Protein 4ICG (pdb70)

Radius of gyration: 18.93 Å; Cα contacts (8 Å, |Δi|>4): 206; chains: 4; bounding box: 50×41×48 Å

Nearest PDB structures (foldseek):
  4icg-assembly1_C  TM=1.016E+00  e=3.655E-09  Salmonella enterica subsp. enterica serovar Typhimurium str. LT2
  2mw2-assembly1_A  TM=9.763E-01  e=6.478E-08  Escherichia coli K-12
  5cwk-assembly1_A  TM=3.412E-01  e=2.899E+00  synthetic construct
  4icg-assembly1_C  TM=9.913E-01  e=8.046E-09  Salmonella enterica subsp. enterica serovar Typhimurium str. LT2
  2mw2-assembly1_A  TM=9.702E-01  e=3.346E-08  Escherichia coli K-12

B-factor: mean 76.7, std 19.76, range [32.54, 164.3]

Foldseek 3Di:
DVVVVCPDPVVVVVVCVPDDDVVVVCVVVVVVVVVVVCVVPVD/DALVVLLCLLPDADLVSLVVVLVVQVVVDPVVVNVSNVVSSLQSQQCRLPHRDPDDDPVSVVVRD/DVCVCVPPPPVVVVVVVVPDVVVVVCVVVVVVVVVVVCVVVDD/DDALVNLLCCLPQADCVSLVVVLVVQVVVDPVVCVVRNVVSSLQSVQCRCPHHDPDDDPVRSVPDD

InterPro domains:
  IPR001801 DNA-binding protein H-NS-like [PIRSF002096] (1-135)
  IPR027444 DNA-binding protein H-NS-like, C-terminal domain [PF00816] (93-135)
  IPR027444 DNA-binding protein H-NS-like, C-terminal domain [SM00528] (87-135)
  IPR027454 Histone-like protein H-NS, N-terminal [G3DSA:1.10.287.1050] (1-83)
  IPR037150 Histone-like protein H-NS, C-terminal domain superfamily [G3DSA:4.10.430.10] (91-137)
  IPR054180 DNA-binding protein H-NS-like, N-terminal domain [PF22470] (1-78)

Solvent-accessible surface area: 11989 Å² total

Secondary structure (DSSP, 8-state):
-GGGGTT-HHHHHHHHHTS-HHHHH--HHHHHHHHHHHHHH--/--SGGG--HHHHHHHHHTS-HHHHH--HHHHHHHHHHIIIII-/--HHHH--GGG--TTHHHHHHHHHHHHHS-STTHHHHHHHHHHHHHHH-----SS--TTGGGG--/---HHHH--GGG--TTHHHHHHHHHHHTTS-STTHHHHHHHHHHHHHHH-----SS--TTGGGG--

Structure (mmCIF, N/CA/C/O backbone):
data_4ICG
#
_entry.id   4ICG
#
_cell.length_a   77.880
_cell.length_b   82.900
_cell.length_c   47.130
_cell.angle_alpha   90.00
_cell.angle_beta   90.00
_cell.angle_gamma   90.00
#
_symmetry.space_group_name_H-M   'P 21 21 2'
#
loop_
_entity.id
_entity.type
_entity.pdbx_description
1 polymer 'DNA-binding protein H-NS'
2 polymer 'Hemolysin expression modulating protein (Involved in environmental regulation of virulence factors)'
#
loop_
_atom_site.group_PDB
_atom_site.id
_atom_site.type_symbol
_atom_site.label_atom_id
_atom_site.label_alt_id
_atom_site.label_comp_id
_atom_site.label_asym_id
_atom_site.label_entity_id
_atom_site.label_seq_id
_atom_site.pdbx_PDB_ins_code
_atom_site.Cartn_x
_atom_site.Cartn_y
_atom_site.Cartn_z
_atom_site.occupancy
_atom_site.B_iso_or_equiv
_atom_site.auth_seq_id
_atom_site.auth_comp_id
_atom_site.auth_asym_id
_atom_site.auth_atom_id
_atom_site.pdbx_PDB_model_num
ATOM 1 N N . GLU A 1 3 ? -54.971 5.579 52.554 1.00 94.87 3 GLU B N 1
ATOM 2 C CA . GLU A 1 3 ? -54.111 6.310 51.627 1.00 96.03 3 GLU B CA 1
ATOM 3 C C . GLU A 1 3 ? -53.818 7.731 52.116 1.00 96.24 3 GLU B C 1
ATOM 4 O O . GLU A 1 3 ? -53.028 7.926 53.042 1.00 97.19 3 GLU B O 1
ATOM 6 N N . ALA A 1 4 ? -54.442 8.721 51.476 1.00 93.96 4 ALA B N 1
ATOM 7 C CA . ALA A 1 4 ? -54.273 10.122 51.863 1.00 88.42 4 ALA B CA 1
ATOM 8 C C . ALA A 1 4 ? -55.271 10.559 52.940 1.00 86.61 4 ALA B C 1
ATOM 9 O O . ALA A 1 4 ? -55.285 11.722 53.349 1.00 87.96 4 ALA B O 1
ATOM 11 N N . LEU A 1 5 ? -56.125 9.630 53.365 1.00 82.11 5 LEU B N 1
ATOM 12 C CA . LEU A 1 5 ? -57.055 9.854 54.471 1.00 74.05 5 LEU B CA 1
ATOM 13 C C . LEU A 1 5 ? -56.307 9.827 55.795 1.00 68.25 5 LEU B C 1
ATOM 14 O O . LEU A 1 5 ? -56.653 10.526 56.749 1.00 64.87 5 LEU B O 1
ATOM 19 N N . LYS A 1 6 ? -55.253 9.018 55.813 1.00 66.46 6 LYS B N 1
ATOM 20 C CA . LYS A 1 6 ? -54.445 8.770 56.995 1.00 63.55 6 LYS B CA 1
ATOM 21 C C . LYS A 1 6 ? -53.755 10.029 57.518 1.00 58.09 6 LYS B C 1
ATOM 22 O O . LYS A 1 6 ? -53.337 10.072 58.677 1.00 57.08 6 LYS B O 1
ATOM 24 N N . ILE A 1 7 ? -53.631 11.047 56.668 1.00 54.18 7 ILE B N 1
ATOM 25 C CA . ILE A 1 7 ? -53.000 12.305 57.078 1.00 50.05 7 ILE B CA 1
ATOM 26 C C . ILE A 1 7 ? -53.823 13.013 58.158 1.00 46.72 7 ILE B C 1
ATOM 27 O O . ILE A 1 7 ? -53.288 13.766 58.966 1.00 41.97 7 ILE B O 1
ATOM 29 N N . LEU A 1 8 ? -55.124 12.753 58.164 1.00 49.19 8 LEU B N 1
ATOM 30 C CA . LEU A 1 8 ? -56.047 13.416 59.074 1.00 51.74 8 LEU B CA 1
ATOM 31 C C . LEU A 1 8 ? -55.879 12.996 60.545 1.00 52.87 8 LEU B C 1
ATOM 32 O O . LEU A 1 8 ? -56.281 13.727 61.453 1.00 55.24 8 LEU B O 1
ATOM 34 N N . ASN A 1 9 ? -55.262 11.842 60.783 1.00 49.99 9 ASN B N 1
ATOM 35 C CA . ASN A 1 9 ? -55.054 11.336 62.142 1.00 48.32 9 ASN B CA 1
ATOM 36 C C . ASN A 1 9 ? -54.000 12.135 62.904 1.00 46.28 9 ASN B C 1
ATOM 37 O O . ASN A 1 9 ? -53.104 11.560 63.517 1.00 47.24 9 ASN B O 1
ATOM 42 N N . ASN A 1 10 ? -54.109 13.458 62.870 1.00 44.48 10 ASN B N 1
ATOM 43 C CA . ASN A 1 10 ? -53.184 14.318 63.594 1.00 46.28 10 ASN B CA 1
ATOM 44 C C . ASN A 1 10 ? -53.952 15.457 64.224 1.00 40.73 10 ASN B C 1
ATOM 45 O O . ASN A 1 10 ? -54.422 16.359 63.538 1.00 37.65 10 ASN B O 1
ATOM 50 N N . ILE A 1 11 ? -54.075 15.393 65.544 1.00 40.91 11 ILE B N 1
ATOM 51 C CA . ILE A 1 11 ? -54.995 16.240 66.291 1.00 40.00 11 ILE B CA 1
ATOM 52 C C . ILE A 1 11 ? -54.691 17.722 66.122 1.00 40.51 11 ILE B C 1
ATOM 53 O O . ILE A 1 11 ? -55.607 18.542 66.076 1.00 37.18 11 ILE B O 1
ATOM 58 N N . ARG A 1 12 ? -53.407 18.051 66.019 1.00 44.45 12 ARG B N 1
ATOM 59 C CA . ARG A 1 12 ? -52.977 19.422 65.810 1.00 48.49 12 ARG B CA 1
ATOM 60 C C . ARG A 1 12 ? -53.353 19.866 64.402 1.00 48.59 12 ARG B C 1
ATOM 61 O O . ARG A 1 12 ? -53.869 20.965 64.211 1.00 49.00 12 ARG B O 1
ATOM 69 N N . THR A 1 13 ? -53.101 18.999 63.426 1.00 49.78 13 THR B N 1
ATOM 70 C CA . THR A 1 13 ? -53.397 19.294 62.031 1.00 53.72 13 THR B CA 1
ATOM 71 C C . THR A 1 13 ? -54.883 19.218 61.784 1.00 53.05 13 THR B C 1
ATOM 72 O O . THR A 1 13 ? -55.407 19.826 60.855 1.00 55.61 13 THR B O 1
ATOM 76 N N . LEU A 1 14 ? -55.571 18.470 62.627 1.00 47.21 14 LEU B N 1
ATOM 77 C CA . LEU A 1 14 ? -57.002 18.391 62.501 1.00 42.28 14 LEU B CA 1
ATOM 78 C C . LEU A 1 14 ? -57.569 19.764 62.848 1.00 43.44 14 LEU B C 1
ATOM 79 O O . LEU A 1 14 ? -58.378 20.311 62.104 1.00 48.70 14 LEU B O 1
ATOM 84 N N . ARG A 1 15 ? -57.098 20.344 63.950 1.00 39.85 15 ARG B N 1
ATOM 85 C CA . ARG A 1 15 ? -57.549 21.671 64.366 1.00 41.39 15 ARG B CA 1
ATOM 86 C C . ARG A 1 15 ? -57.246 22.706 63.314 1.00 43.90 15 ARG B C 1
ATOM 87 O O . ARG A 1 15 ? -58.077 23.558 63.027 1.00 44.88 15 ARG B O 1
ATOM 95 N N . ALA A 1 16 ? -56.033 22.648 62.773 1.00 47.37 16 ALA B N 1
ATOM 96 C CA . ALA A 1 16 ? -55.600 23.619 61.781 1.00 50.84 16 ALA B CA 1
ATOM 97 C C . ALA A 1 16 ? -56.569 23.661 60.611 1.00 50.33 16 ALA B C 1
ATOM 98 O O . ALA A 1 16 ? -57.287 24.639 60.423 1.00 55.63 16 ALA B O 1
ATOM 100 N N . GLN A 1 17 ? -56.649 22.560 59.880 1.00 45.89 17 GLN B N 1
ATOM 101 C CA . GLN A 1 17 ? -57.502 22.480 58.711 1.00 47.97 17 GLN B CA 1
ATOM 102 C C . GLN A 1 17 ? -58.958 22.725 59.073 1.00 50.63 17 GLN B C 1
ATOM 103 O O . GLN A 1 17 ? -59.779 23.010 58.203 1.00 52.62 17 GLN B O 1
ATOM 105 N N . ALA A 1 18 ? -59.266 22.626 60.363 1.00 51.95 18 ALA B N 1
ATOM 106 C CA . ALA A 1 18 ? -60.633 22.796 60.850 1.00 57.65 18 ALA B CA 1
ATOM 107 C C . ALA A 1 18 ? -61.038 24.251 60.977 1.00 59.80 18 ALA B C 1
ATOM 108 O O . ALA A 1 18 ? -62.218 24.577 60.873 1.00 60.86 18 ALA B O 1
ATOM 110 N N . ARG A 1 19 ? -60.061 25.121 61.212 1.00 61.55 19 ARG B N 1
ATOM 111 C CA . ARG A 1 19 ? -60.341 26.545 61.377 1.00 65.07 19 ARG B CA 1
ATOM 112 C C . ARG A 1 19 ? -61.040 27.123 60.151 1.00 66.07 19 ARG B C 1
ATOM 113 O O . ARG A 1 19 ? -62.005 27.871 60.278 1.00 64.36 19 ARG B O 1
ATOM 117 N N . GLU A 1 20 ? -60.583 26.727 58.969 1.00 69.25 20 GLU B N 1
ATOM 118 C CA . GLU A 1 20 ? -61.132 27.245 57.722 1.00 75.50 20 GLU B CA 1
ATOM 119 C C . GLU A 1 20 ? -62.443 26.589 57.297 1.00 73.24 20 GLU B C 1
ATOM 120 O O . GLU A 1 20 ? -63.044 27.006 56.316 1.00 77.97 20 GLU B O 1
ATOM 126 N N . CYS A 1 21 ? -62.889 25.561 58.005 1.00 68.43 21 CYS B N 1
ATOM 127 C CA . CYS A 1 21 ? -64.205 25.003 57.701 1.00 65.80 21 CYS B CA 1
ATOM 128 C C . CYS A 1 21 ? -65.217 25.506 58.714 1.00 60.11 21 CYS B C 1
ATOM 129 O O . CYS A 1 21 ? -64.906 25.664 59.890 1.00 57.76 21 CYS B O 1
ATOM 132 N N . THR A 1 22 ? -66.443 25.725 58.262 1.00 60.45 22 THR B N 1
ATOM 133 C CA . THR A 1 22 ? -67.504 26.152 59.161 1.00 62.90 22 THR B CA 1
ATOM 134 C C . THR A 1 22 ? -68.018 24.977 59.993 1.00 62.14 22 THR B C 1
ATOM 135 O O . THR A 1 22 ? -67.738 23.823 59.689 1.00 64.21 22 THR B O 1
ATOM 139 N N . 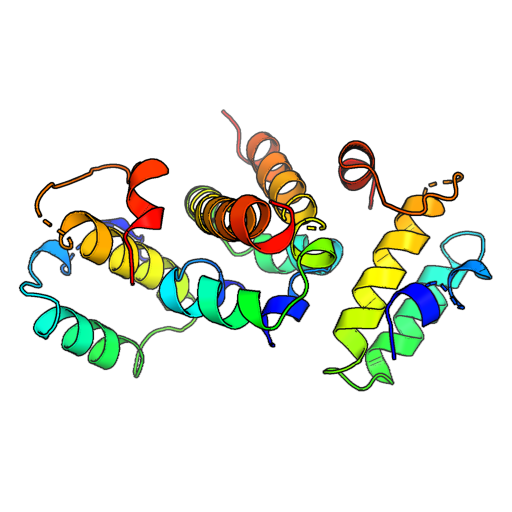LEU A 1 23 ? -68.812 25.267 61.014 1.00 60.20 23 LEU B N 1
ATOM 140 C CA . LEU A 1 23 ? -69.244 24.233 61.943 1.00 60.22 23 LEU B CA 1
ATOM 141 C C . LEU A 1 23 ? -70.225 23.249 61.329 1.00 62.67 23 LEU B C 1
ATOM 142 O O . LEU A 1 23 ? -70.174 22.046 61.607 1.00 58.52 23 LEU B O 1
ATOM 147 N N . GLU A 1 24 ? -71.118 23.760 60.493 1.00 70.45 24 GLU B N 1
ATOM 148 C CA . GLU A 1 24 ? -72.181 22.932 59.941 1.00 77.18 24 GLU B CA 1
ATOM 149 C C . GLU A 1 24 ? -71.643 21.892 58.971 1.00 77.37 24 GLU B C 1
ATOM 150 O O . GLU A 1 24 ? -72.237 20.825 58.799 1.00 78.69 24 GLU B O 1
ATOM 156 N N . THR A 1 25 ? -70.509 22.201 58.350 1.00 75.00 25 THR B N 1
ATOM 157 C CA . THR A 1 25 ? -69.859 21.243 57.470 1.00 72.42 25 THR B CA 1
ATOM 158 C C . THR A 1 25 ? -69.154 20.198 58.320 1.00 66.91 25 THR B C 1
ATOM 159 O O . THR A 1 25 ? -69.237 19.006 58.038 1.00 66.96 25 THR B O 1
ATOM 163 N N . LEU A 1 26 ? -68.485 20.659 59.371 1.00 62.63 26 LEU B N 1
ATOM 164 C CA . LEU A 1 26 ? -67.789 19.786 60.307 1.00 58.60 26 LEU B CA 1
ATOM 165 C C . LEU A 1 26 ? -68.678 18.665 60.843 1.00 58.53 26 LEU B C 1
ATOM 166 O O . LEU A 1 26 ? -68.252 17.514 60.915 1.00 57.56 26 LEU B O 1
ATOM 171 N N . GLU A 1 27 ? -69.918 18.999 61.196 1.00 60.55 27 GLU B N 1
ATOM 172 C CA . GLU A 1 27 ? -70.884 17.993 61.646 1.00 60.66 27 GLU B CA 1
ATOM 173 C C . GLU A 1 27 ? -71.164 16.950 60.565 1.00 57.44 27 GLU B C 1
ATOM 174 O O . GLU A 1 27 ? -71.335 15.766 60.867 1.00 50.18 27 GLU B O 1
ATOM 180 N N . GLU A 1 28 ? -71.231 17.399 59.312 1.00 61.55 28 GLU B N 1
ATOM 181 C CA . GLU A 1 28 ? -71.470 16.503 58.184 1.00 63.54 28 GLU B CA 1
ATOM 182 C C . GLU A 1 28 ? -70.317 15.543 57.995 1.00 57.10 28 GLU B C 1
ATOM 183 O O . GLU A 1 28 ? -70.526 14.346 57.814 1.00 56.78 28 GLU B O 1
ATOM 197 N N . LEU A 1 30 ? -68.138 14.692 60.207 1.00 42.25 30 LEU B N 1
ATOM 198 C CA . LEU A 1 30 ? -68.129 13.809 61.358 1.00 61.00 30 LEU B CA 1
ATOM 199 C C . LEU A 1 30 ? -69.173 12.716 61.207 1.00 59.91 30 LEU B C 1
ATOM 200 O O . LEU A 1 30 ? -68.903 11.533 61.447 1.00 57.62 30 LEU B O 1
ATOM 205 N N . GLU A 1 31 ? -70.370 13.116 60.808 1.00 44.63 31 GLU B N 1
ATOM 206 C CA . GLU A 1 31 ? -71.434 12.158 60.608 1.00 46.12 31 GLU B CA 1
ATOM 207 C C . GLU A 1 31 ? -71.096 11.222 59.441 1.00 52.59 31 GLU B C 1
ATOM 208 O O . GLU A 1 31 ? -71.416 10.045 59.479 1.00 56.05 31 GLU B O 1
ATOM 214 N N . LYS A 1 32 ? -70.374 11.722 58.444 1.00 55.71 32 LYS B N 1
ATOM 215 C CA . LYS A 1 32 ? -69.915 10.875 57.350 1.00 45.52 32 LYS B CA 1
ATOM 216 C C . LYS A 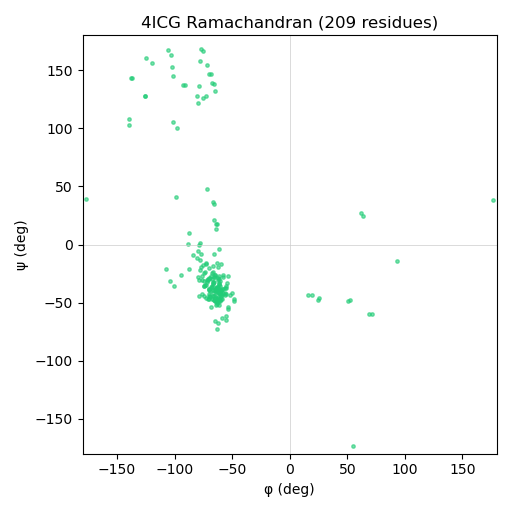1 32 ? -69.002 9.823 57.935 1.00 51.05 32 LYS B C 1
ATOM 217 O O . LYS A 1 32 ? -69.138 8.637 57.669 1.00 52.05 32 LYS B O 1
ATOM 223 N N . LEU A 1 33 ? -68.055 10.289 58.736 1.00 42.81 33 LEU B N 1
ATOM 224 C CA . LEU A 1 33 ? -67.030 9.432 59.298 1.00 43.39 33 LEU B CA 1
ATOM 225 C C . LEU A 1 33 ? -67.551 8.350 60.230 1.00 47.26 33 LEU B C 1
ATOM 226 O O . LEU A 1 33 ? -67.157 7.190 60.111 1.00 47.83 33 LEU B O 1
ATOM 231 N N . GLU A 1 34 ? -68.411 8.715 61.173 1.00 50.45 34 GLU B N 1
ATOM 232 C CA . GLU A 1 34 ? -68.857 7.720 62.134 1.00 52.83 34 GLU B CA 1
ATOM 233 C C . GLU A 1 34 ? -69.617 6.652 61.393 1.00 52.55 34 GLU B C 1
ATOM 234 O O . GLU A 1 34 ? -69.500 5.467 61.708 1.00 53.85 34 GLU B O 1
ATOM 240 N N . VAL A 1 35 ? -70.382 7.076 60.395 1.00 47.46 35 VAL B N 1
ATOM 241 C CA . VAL A 1 35 ? -71.082 6.130 59.543 1.00 48.42 35 VAL B CA 1
ATOM 242 C C . VAL A 1 35 ? -70.093 5.155 58.930 1.00 59.21 35 VAL B C 1
ATOM 243 O O . VAL A 1 35 ? -70.328 3.951 58.922 1.00 62.20 35 VAL B O 1
ATOM 247 N N . VAL A 1 36 ? -68.962 5.667 58.467 1.00 58.43 36 VAL B N 1
ATOM 248 C CA . VAL A 1 36 ? -67.941 4.808 57.875 1.00 60.37 36 VAL B CA 1
ATOM 249 C C . VAL A 1 36 ? -67.316 3.826 58.880 1.00 63.55 36 VAL B C 1
ATOM 250 O O . VAL A 1 36 ? -67.186 2.638 58.581 1.00 66.45 36 VAL B O 1
ATOM 254 N N . VAL A 1 37 ? -66.944 4.300 60.069 1.00 62.89 37 VAL B N 1
ATOM 255 C CA . VAL A 1 37 ? -66.316 3.405 61.045 1.00 64.76 37 VAL B CA 1
ATOM 256 C C . VAL A 1 37 ? -67.317 2.423 61.633 1.00 69.99 37 VAL B C 1
ATOM 257 O O . VAL A 1 37 ? -66.942 1.322 62.007 1.00 74.01 37 VAL B O 1
ATOM 261 N N . ASN A 1 38 ? -68.585 2.823 61.730 1.00 71.10 38 ASN B N 1
ATOM 262 C CA . ASN A 1 38 ? -69.636 1.917 62.205 1.00 73.35 38 ASN B CA 1
ATOM 263 C C . ASN A 1 38 ? -69.862 0.793 61.217 1.00 72.97 38 ASN B C 1
ATOM 264 O O . ASN A 1 38 ? -70.344 -0.281 61.566 1.00 74.37 38 ASN B O 1
ATOM 269 N N . GLU A 1 39 ? -69.502 1.061 59.970 1.00 70.56 39 GLU B N 1
ATOM 270 C CA . GLU A 1 39 ? -69.629 0.084 58.910 1.00 70.67 39 GLU B CA 1
ATOM 271 C C . GLU A 1 39 ? -68.515 -0.928 59.059 1.00 68.92 39 GLU B C 1
ATOM 272 O O . GLU A 1 39 ? -68.643 -2.069 58.633 1.00 73.15 39 GLU B O 1
ATOM 278 N N . ARG A 1 40 ? -67.409 -0.501 59.653 1.00 67.34 40 ARG B N 1
ATOM 279 C CA . ARG A 1 40 ? -66.283 -1.399 59.847 1.00 73.51 40 ARG B CA 1
ATOM 280 C C . ARG A 1 40 ? -66.294 -2.073 61.218 1.00 78.42 40 ARG B C 1
ATOM 281 O O . ARG A 1 40 ? -65.764 -3.174 61.371 1.00 82.47 40 ARG B O 1
ATOM 289 N N . ARG A 1 41 ? -66.913 -1.412 62.198 1.00 76.60 41 ARG B N 1
ATOM 290 C CA . ARG A 1 41 ? -67.075 -1.975 63.537 1.00 78.16 41 ARG B CA 1
ATOM 291 C C . ARG A 1 41 ? -67.893 -3.257 63.409 1.00 88.09 41 ARG B C 1
ATOM 292 O O . ARG A 1 41 ? -67.599 -4.270 64.042 1.00 94.33 41 ARG B O 1
ATOM 300 N N . GLU A 1 42 ? -68.921 -3.207 62.570 1.00 88.99 42 GLU B N 1
ATOM 301 C CA . GLU A 1 42 ? -69.721 -4.384 62.282 1.00 91.20 42 GLU B CA 1
ATOM 302 C C . GLU A 1 42 ? -68.918 -5.364 61.448 1.00 95.38 42 GLU B C 1
ATOM 303 O O . GLU A 1 42 ? -68.858 -6.550 61.752 1.00 100.67 42 GLU B O 1
ATOM 309 N N . GLU A 1 43 ? -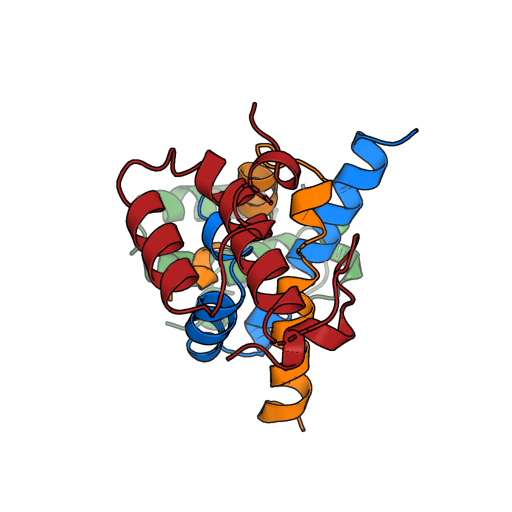68.273 -4.852 60.410 1.00 95.58 43 GLU B N 1
ATOM 310 C CA . GLU A 1 43 ? -67.540 -5.697 59.484 1.00 102.54 43 GLU B CA 1
ATOM 311 C C . GLU A 1 43 ? -66.369 -6.440 60.129 1.00 105.68 43 GLU B C 1
ATOM 312 O O . GLU A 1 43 ? -66.427 -7.652 60.352 1.00 107.14 43 GLU B O 1
ATOM 318 N N . GLU A 1 44 ? -65.318 -5.685 60.438 1.00 106.78 44 GLU B N 1
ATOM 319 C CA . GLU A 1 44 ? -64.073 -6.219 60.990 1.00 109.34 44 GLU B CA 1
ATOM 320 C C . GLU A 1 44 ? -64.234 -6.845 62.376 1.00 110.33 44 GLU B C 1
ATOM 321 O O . GLU A 1 44 ? -64.051 -8.052 62.549 1.00 113.93 44 GLU B O 1
ATOM 327 N N . SER A 1 45 ? -64.563 -6.010 63.358 1.00 106.20 45 SER B N 1
ATOM 328 C CA . SER A 1 45 ? -64.725 -6.448 64.742 1.00 103.68 45 SER B CA 1
ATOM 329 C C . SER A 1 45 ? -65.789 -7.525 64.914 1.00 102.04 45 SER B C 1
ATOM 330 O O . SER A 1 45 ? -65.593 -8.493 65.652 1.00 103.31 45 SER B O 1
ATOM 332 N N . ALA A 1 46 ? -66.920 -7.345 64.242 1.00 99.36 46 ALA B N 1
ATOM 333 C CA . ALA A 1 46 ? -68.023 -8.287 64.354 1.00 100.90 46 ALA B CA 1
ATOM 334 C C . ALA A 1 46 ? -68.189 -9.103 63.074 1.00 101.31 46 ALA B C 1
ATOM 335 O O . ALA A 1 46 ? -69.301 -9.420 62.657 1.00 101.10 46 ALA B O 1
ATOM 338 N N . LEU B 2 9 ? -42.892 0.548 58.356 1.00 77.82 6 LEU C N 1
ATOM 339 C CA . LEU B 2 9 ? -42.775 0.728 59.803 1.00 76.23 6 LEU C CA 1
ATOM 340 C C . LEU B 2 9 ? -44.144 0.941 60.452 1.00 72.74 6 LEU C C 1
ATOM 341 O O . LEU B 2 9 ? -45.035 1.541 59.844 1.00 70.51 6 LEU C O 1
ATOM 346 N N . THR B 2 10 ? -44.315 0.430 61.671 1.00 70.78 7 THR C N 1
ATOM 347 C CA . THR B 2 10 ? -45.599 0.538 62.362 1.00 69.98 7 THR C CA 1
ATOM 348 C C . THR B 2 10 ? -45.599 1.611 63.454 1.00 70.50 7 THR C C 1
ATOM 349 O O . THR B 2 10 ? -44.546 2.042 63.914 1.00 72.94 7 THR C O 1
ATOM 351 N N . LYS B 2 11 ? -46.793 2.019 63.877 1.00 67.09 8 LYS C N 1
ATOM 352 C CA . LYS B 2 11 ? -46.948 3.121 64.828 1.00 62.59 8 LYS C CA 1
ATOM 353 C C . LYS B 2 11 ? -46.332 2.794 66.180 1.00 62.14 8 LYS C C 1
ATOM 354 O O . LYS B 2 11 ? -45.743 3.657 66.839 1.00 59.43 8 LYS C O 1
ATOM 360 N N . THR B 2 12 ? -46.472 1.539 66.587 1.00 63.31 9 THR C N 1
ATOM 361 C CA . THR B 2 12 ? -45.933 1.096 67.857 1.00 63.45 9 THR C CA 1
ATOM 362 C C . THR B 2 12 ? -44.423 1.279 67.811 1.00 64.67 9 THR C C 1
ATOM 363 O O . THR B 2 12 ? -43.790 1.625 68.811 1.00 66.12 9 THR C O 1
ATOM 367 N N . ASP B 2 13 ? -43.859 1.087 66.624 1.00 62.58 10 ASP C N 1
ATOM 368 C CA . ASP B 2 13 ? -42.423 1.174 66.451 1.00 65.62 10 ASP C CA 1
ATOM 369 C C . ASP B 2 13 ? -41.984 2.600 66.753 1.00 63.95 10 ASP C C 1
ATOM 370 O O . ASP B 2 13 ? -41.057 2.827 67.543 1.00 64.64 10 ASP C O 1
ATOM 375 N N . TYR B 2 14 ? -42.681 3.560 66.149 1.00 58.82 11 TYR C N 1
ATOM 376 C CA . TYR B 2 14 ? -42.411 4.956 66.421 1.00 57.09 11 TYR C CA 1
ATOM 377 C C . TYR B 2 14 ? -42.717 5.259 67.877 1.00 54.95 11 TYR C C 1
ATOM 378 O O . TYR B 2 14 ? -41.981 5.992 68.533 1.00 53.82 11 TYR C O 1
ATOM 387 N N . LEU B 2 15 ? -43.778 4.657 68.399 1.00 51.56 12 LEU C N 1
ATOM 388 C CA . LEU B 2 15 ? -44.173 4.928 69.769 1.00 51.73 12 LEU C CA 1
ATOM 389 C C . LEU B 2 15 ? -43.121 4.416 70.747 1.00 59.23 12 LEU C C 1
ATOM 390 O O . LEU B 2 15 ? -42.889 5.030 71.787 1.00 55.18 12 LEU C O 1
ATOM 403 N N . ARG B 2 17 ? -39.916 4.394 70.230 1.00 67.61 14 ARG C N 1
ATOM 404 C CA . ARG B 2 17 ? -38.835 5.369 70.213 1.00 69.11 14 ARG C CA 1
ATOM 405 C C . ARG B 2 17 ? -39.257 6.622 70.957 1.00 68.12 14 ARG C C 1
ATOM 406 O O . ARG B 2 17 ? -38.507 7.169 71.758 1.00 70.45 14 ARG C O 1
ATOM 408 N N . LEU B 2 18 ? -40.481 7.058 70.707 1.00 57.44 15 LEU C N 1
ATOM 409 C CA . LEU B 2 18 ? -40.972 8.283 71.306 1.00 63.27 15 LEU C CA 1
ATOM 410 C C . LEU B 2 18 ? -41.259 8.085 72.783 1.00 66.26 15 LEU C C 1
ATOM 411 O O . LEU B 2 18 ? -41.391 9.049 73.528 1.00 66.42 15 LEU C O 1
ATOM 416 N N . ARG B 2 19 ? -41.352 6.823 73.195 1.00 66.89 16 ARG C N 1
ATOM 417 C CA . ARG B 2 19 ? -41.619 6.467 74.585 1.00 67.74 16 ARG C CA 1
ATOM 418 C C . ARG B 2 19 ? -40.434 6.862 75.456 1.00 72.12 16 ARG C C 1
ATOM 419 O O . ARG B 2 19 ? -40.566 7.067 76.663 1.00 63.61 16 ARG C O 1
ATOM 427 N N . ARG B 2 20 ? -39.265 6.947 74.832 1.00 76.04 17 ARG C N 1
ATOM 428 C CA . ARG B 2 20 ? -38.053 7.322 75.544 1.00 84.29 17 ARG C CA 1
ATOM 429 C C . ARG B 2 20 ? -38.055 8.808 75.833 1.00 87.13 17 ARG C C 1
ATOM 430 O O . ARG B 2 20 ? -37.320 9.297 76.685 1.00 92.78 17 ARG C O 1
ATOM 438 N N . CYS B 2 21 ? -38.892 9.532 75.118 1.00 84.79 18 CYS C N 1
ATOM 439 C CA . CYS B 2 21 ? -38.862 10.972 75.206 1.00 85.66 18 CYS C CA 1
ATOM 440 C C . CYS B 2 21 ? -39.558 11.487 76.453 1.00 85.16 18 CYS C C 1
ATOM 441 O O . CYS B 2 21 ? -40.626 10.996 76.834 1.00 83.46 18 CYS C O 1
ATOM 444 N N . GLN B 2 22 ? -38.936 12.462 77.106 1.00 87.31 19 GLN C N 1
ATOM 445 C CA . GLN B 2 22 ? -39.478 12.975 78.351 1.00 86.46 19 GLN C CA 1
ATOM 446 C C . GLN B 2 22 ? -39.677 14.491 78.300 1.00 84.77 19 GLN C C 1
ATOM 447 O O . GLN B 2 22 ? -39.113 15.175 77.446 1.00 84.76 19 GLN C O 1
ATOM 453 N N . THR B 2 23 ? -40.522 14.994 79.195 1.00 85.15 20 THR C N 1
ATOM 454 C CA . THR B 2 23 ? -40.757 16.433 79.371 1.00 88.67 20 THR C CA 1
ATOM 455 C C . THR B 2 23 ? -41.372 17.183 78.186 1.00 89.97 20 THR C C 1
ATOM 456 O O . THR B 2 23 ? -41.200 18.397 78.069 1.00 93.56 20 THR C O 1
ATOM 458 N N . ILE B 2 24 ? -42.091 16.468 77.324 1.00 86.23 21 ILE C N 1
ATOM 459 C CA . ILE B 2 24 ? -42.819 17.060 76.193 1.00 81.84 21 ILE C CA 1
ATOM 460 C C . ILE B 2 24 ? -42.013 18.009 75.304 1.00 84.58 21 ILE C C 1
ATOM 461 O O . ILE B 2 24 ? -42.045 17.890 74.080 1.00 85.07 21 ILE C O 1
ATOM 463 N N . ASP B 2 25 ? -41.304 18.950 75.917 1.00 86.73 22 ASP C N 1
ATOM 464 C CA . ASP B 2 25 ? -40.474 19.885 75.175 1.00 87.84 22 ASP C CA 1
ATOM 465 C C . ASP B 2 25 ? -39.469 19.134 74.308 1.00 85.97 22 ASP C C 1
ATOM 466 O O . ASP B 2 25 ? -39.258 19.487 73.147 1.00 86.49 22 ASP C O 1
ATOM 468 N N . THR B 2 26 ? -38.875 18.083 74.865 1.00 83.88 23 THR C N 1
ATOM 469 C CA . THR B 2 26 ? -37.949 17.248 74.107 1.00 82.64 23 THR C CA 1
ATOM 470 C C . THR B 2 26 ? -38.684 16.552 72.968 1.00 79.11 23 THR C C 1
ATOM 471 O O . THR B 2 26 ? -38.158 16.427 71.860 1.00 79.00 23 THR C O 1
ATOM 473 N N . LEU B 2 27 ? -39.907 16.111 73.244 1.00 74.75 24 LEU C N 1
ATOM 474 C CA . LEU B 2 27 ? -40.722 15.457 72.228 1.00 69.34 24 LEU C CA 1
ATOM 475 C C . LEU B 2 27 ? -41.080 16.425 71.117 1.00 70.07 24 LEU C C 1
ATOM 476 O O . LEU B 2 27 ? -40.991 16.085 69.939 1.00 59.80 24 LEU C O 1
ATOM 481 N N . GLU B 2 28 ? -41.480 17.634 71.501 1.00 71.24 25 GLU C N 1
ATOM 482 C CA . GLU B 2 28 ? -41.811 18.673 70.536 1.00 70.11 25 GLU C CA 1
ATOM 483 C C . GLU B 2 28 ? -40.619 18.879 69.625 1.00 73.97 25 GLU C C 1
ATOM 484 O O . GLU B 2 28 ? -40.771 19.067 68.421 1.00 73.26 25 GLU C O 1
ATOM 486 N N . ARG B 2 29 ? -39.429 18.793 70.211 1.00 78.50 26 ARG C N 1
ATOM 487 C CA . ARG B 2 29 ? -38.192 18.978 69.467 1.00 82.25 26 ARG C CA 1
ATOM 488 C C . ARG B 2 29 ? -37.945 17.831 68.492 1.00 78.48 26 ARG C C 1
ATOM 489 O O . ARG B 2 29 ? -37.586 18.053 67.335 1.00 79.18 26 ARG C O 1
ATOM 497 N N . VAL B 2 30 ? -38.135 16.602 68.951 1.00 74.20 27 VAL C N 1
ATOM 498 C CA . VAL B 2 30 ? -37.898 15.470 68.072 1.00 72.65 27 VAL C CA 1
ATOM 499 C C . VAL B 2 30 ? -38.976 15.447 66.987 1.00 73.20 27 VAL C C 1
ATOM 500 O O . VAL B 2 30 ? -38.683 15.181 65.822 1.00 74.33 27 VAL C O 1
ATOM 504 N N . ILE B 2 31 ? -40.216 15.754 67.369 1.00 71.70 28 ILE C N 1
ATOM 505 C CA . ILE B 2 31 ? -41.318 15.834 66.409 1.00 70.07 28 ILE C CA 1
ATOM 506 C C . ILE B 2 31 ? -41.041 16.913 65.370 1.00 74.41 28 ILE C C 1
ATOM 507 O O . ILE B 2 31 ? -41.280 16.714 64.180 1.00 74.61 28 ILE C O 1
ATO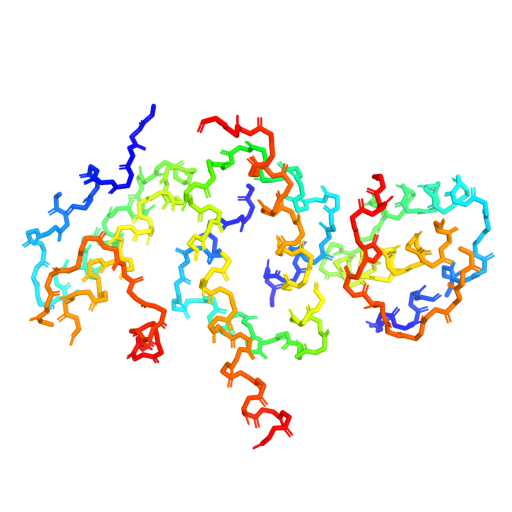M 509 N N . GLU B 2 32 ? -40.518 18.047 65.828 1.00 78.58 29 GLU C N 1
ATOM 510 C CA . GLU B 2 32 ? -40.154 19.149 64.939 1.00 85.00 29 GLU C CA 1
ATOM 511 C C . GLU B 2 32 ? -39.043 18.755 63.954 1.00 86.86 29 GLU C C 1
ATOM 512 O O . GLU B 2 32 ? -39.081 19.122 62.774 1.00 88.66 29 GLU C O 1
ATOM 518 N N . LYS B 2 33 ? -38.051 18.016 64.444 1.00 84.03 30 LYS C N 1
ATOM 519 C CA . LYS B 2 33 ? -36.958 17.555 63.595 1.00 83.95 30 LYS C CA 1
ATOM 520 C C . LYS B 2 33 ? -37.435 16.517 62.584 1.00 80.01 30 LYS C C 1
ATOM 521 O O . LYS B 2 33 ? -36.988 16.499 61.446 1.00 72.36 30 LYS C O 1
ATOM 523 N N . ASN B 2 34 ? -38.365 15.669 63.001 1.00 76.69 31 ASN C N 1
ATOM 524 C CA . ASN B 2 34 ? -38.936 14.662 62.110 1.00 75.87 31 ASN C CA 1
ATOM 525 C C . ASN B 2 34 ? -39.748 15.215 60.948 1.00 76.63 31 ASN C C 1
ATOM 526 O O . ASN B 2 34 ? -39.714 14.667 59.849 1.00 73.68 31 ASN C O 1
ATOM 531 N N . LYS B 2 35 ? -40.518 16.262 61.219 1.00 80.02 32 LYS C N 1
ATOM 532 C CA . LYS B 2 35 ? -41.391 16.875 60.220 1.00 83.08 32 LYS C CA 1
ATOM 533 C C . LYS B 2 35 ? -40.694 17.153 58.890 1.00 90.00 32 LYS C C 1
ATOM 534 O O . LYS B 2 35 ? -41.223 16.843 57.831 1.00 90.17 32 LYS C O 1
ATOM 536 N N . TYR B 2 36 ? -39.507 17.743 58.954 1.00 96.44 33 TYR C N 1
ATOM 537 C CA . TYR B 2 36 ? -38.725 18.038 57.752 1.00 102.50 33 TYR C CA 1
ATOM 538 C C . TYR B 2 36 ? -37.854 16.913 57.180 1.00 98.82 33 TYR C C 1
ATOM 539 O O . TYR B 2 36 ? -37.314 17.048 56.087 1.00 99.00 33 TYR C O 1
ATOM 548 N N . GLU B 2 37 ? -37.719 15.807 57.900 1.00 96.49 34 GLU C N 1
ATOM 549 C CA . GLU B 2 37 ? -36.867 14.721 57.429 1.00 101.56 34 GLU C CA 1
ATOM 550 C C . GLU B 2 37 ? -37.638 13.504 56.934 1.00 99.89 34 GLU C C 1
ATOM 551 O O . GLU B 2 37 ? -37.117 12.689 56.174 1.00 101.00 34 GLU C O 1
ATOM 557 N N . LEU B 2 38 ? -38.884 13.384 57.369 1.00 98.23 35 LEU C N 1
ATOM 558 C CA . LEU B 2 38 ? -39.650 12.165 57.123 1.00 93.27 35 LEU C CA 1
ATOM 559 C C . LEU B 2 38 ? -40.242 11.970 55.728 1.00 88.49 35 LEU C C 1
ATOM 560 O O . LEU B 2 38 ? -40.452 12.916 54.967 1.00 86.07 35 LEU C O 1
ATOM 565 N N . SER B 2 39 ? -40.511 10.701 55.439 1.00 85.24 36 SER C N 1
ATOM 566 C CA . SER B 2 39 ? -41.010 10.223 54.155 1.00 81.64 36 SER C CA 1
ATOM 567 C C . SER B 2 39 ? -42.352 10.770 53.718 1.00 77.56 36 SER C C 1
ATOM 568 O O . SER B 2 39 ? -42.844 10.380 52.669 1.00 81.47 36 SER C O 1
ATOM 571 N N . ASP B 2 40 ? -42.999 11.563 54.563 1.00 73.65 37 ASP C N 1
ATOM 572 C CA . ASP B 2 40 ? -44.295 12.155 54.227 1.00 71.78 37 ASP C CA 1
ATOM 573 C C . ASP B 2 40 ? -45.385 11.094 54.161 1.00 73.13 37 ASP C C 1
ATOM 574 O O . ASP B 2 40 ? -46.363 11.143 54.910 1.00 71.10 37 ASP C O 1
ATOM 579 N N . ASN B 2 41 ? -45.197 10.126 53.268 1.00 74.79 38 ASN C N 1
ATOM 580 C CA . ASN B 2 41 ? -46.084 8.979 53.204 1.00 71.51 38 ASN C CA 1
ATOM 581 C C . ASN B 2 41 ? -45.918 8.176 54.467 1.00 69.30 38 ASN C C 1
ATOM 582 O O . ASN B 2 41 ? -46.897 7.704 55.035 1.00 69.65 38 ASN C O 1
ATOM 584 N N . GLU B 2 42 ? -44.672 8.014 54.903 1.00 70.94 39 GLU C N 1
ATOM 585 C CA . GLU B 2 42 ? -44.400 7.376 56.198 1.00 69.72 39 GLU C CA 1
ATOM 586 C C . GLU B 2 42 ? -44.678 8.302 57.386 1.00 66.51 39 GLU C C 1
ATOM 587 O O . GLU B 2 42 ? -45.049 7.832 58.456 1.00 65.70 39 GLU C O 1
ATOM 589 N N . LEU B 2 43 ? -44.503 9.608 57.190 1.00 63.15 40 LEU C N 1
ATOM 590 C CA . LEU B 2 43 ? -44.635 10.583 58.276 1.00 60.53 40 LEU C CA 1
ATOM 591 C C . LEU B 2 43 ? -45.976 10.514 58.993 1.00 60.59 40 LEU C C 1
ATOM 592 O O . LEU B 2 43 ? -46.051 10.688 60.208 1.00 56.55 40 LEU C O 1
ATOM 597 N N . ALA B 2 44 ? -47.027 10.228 58.236 1.00 64.24 41 ALA C N 1
ATOM 598 C CA . ALA B 2 44 ? -48.380 10.203 58.774 1.00 61.69 41 ALA C CA 1
ATOM 599 C C . ALA B 2 44 ? -48.538 9.211 59.917 1.00 56.50 41 ALA C C 1
ATOM 600 O O . ALA B 2 44 ? -49.228 9.488 60.894 1.00 56.25 41 ALA C O 1
ATOM 602 N N . VAL B 2 45 ? -47.889 8.064 59.800 1.00 55.92 42 VAL C N 1
ATOM 603 C CA . VAL B 2 45 ? -47.976 7.060 60.847 1.00 60.62 42 VAL C CA 1
ATOM 604 C C . VAL B 2 45 ? -47.200 7.508 62.100 1.00 62.39 42 VAL C C 1
ATOM 605 O O . VAL B 2 45 ? -47.595 7.200 63.233 1.00 61.44 42 VAL C O 1
ATOM 609 N N . PHE B 2 46 ? -46.118 8.253 61.889 1.00 62.13 43 PHE C N 1
ATOM 610 C CA . PHE B 2 46 ? -45.332 8.804 62.980 1.00 61.31 43 PHE C CA 1
ATOM 611 C C . PHE B 2 46 ? -46.198 9.770 63.777 1.00 62.24 43 PHE C C 1
ATOM 612 O O . PHE B 2 46 ? -46.127 9.829 65.002 1.00 64.02 43 PHE C O 1
ATOM 620 N N . TYR B 2 47 ? -47.023 10.530 63.070 1.00 62.39 44 TYR C N 1
ATOM 621 C CA . TYR B 2 47 ? -47.913 11.480 63.714 1.00 60.77 44 TYR C CA 1
ATOM 622 C C . TYR B 2 47 ? -48.890 10.771 64.637 1.00 52.39 44 TYR C C 1
ATOM 623 O O . TYR B 2 47 ? -49.338 11.353 65.624 1.00 51.27 44 TYR C O 1
ATOM 632 N N . SER B 2 48 ? -49.231 9.527 64.301 1.00 46.77 45 SER C N 1
ATOM 633 C CA . SER B 2 48 ? -50.125 8.740 65.140 1.00 42.08 45 SER C CA 1
ATOM 634 C C . SER B 2 48 ? -49.462 8.431 66.468 1.00 42.96 45 SER C C 1
ATOM 635 O O . SER B 2 48 ? -50.070 8.591 67.522 1.00 42.85 45 SER C O 1
ATOM 637 N N . ALA B 2 49 ? -48.193 8.036 66.404 1.00 44.18 46 ALA C N 1
ATOM 638 C CA . ALA B 2 49 ? -47.412 7.681 67.583 1.00 45.47 46 ALA C CA 1
ATOM 639 C C . ALA B 2 49 ? -47.053 8.923 68.367 1.00 54.56 46 ALA C C 1
ATOM 640 O O . ALA B 2 49 ? -46.997 8.898 69.596 1.00 54.33 46 ALA C O 1
ATOM 642 N N . ALA B 2 50 ? -46.818 10.007 67.635 1.00 55.40 47 ALA C N 1
ATOM 643 C CA . ALA B 2 50 ? -46.515 11.302 68.220 1.00 46.99 47 ALA C CA 1
ATOM 644 C C . ALA B 2 50 ? -47.661 11.795 69.102 1.00 46.16 47 ALA C C 1
ATOM 645 O O . ALA B 2 50 ? -47.435 12.225 70.226 1.00 47.17 47 ALA C O 1
ATOM 647 N N . ASP B 2 51 ? -48.887 11.735 68.592 1.00 44.64 48 ASP C N 1
ATOM 648 C CA . ASP B 2 51 ? -50.045 12.144 69.378 1.00 44.12 48 ASP C CA 1
ATOM 649 C C . ASP B 2 51 ? -50.160 11.252 70.594 1.00 49.10 48 ASP C C 1
ATOM 650 O O . ASP B 2 51 ? -50.375 11.731 71.707 1.00 48.43 48 ASP C O 1
ATOM 655 N N . HIS B 2 52 ? -50.023 9.949 70.382 1.00 44.51 49 HIS C N 1
ATOM 656 C CA . HIS B 2 52 ? -50.102 9.012 71.491 1.00 53.20 49 HIS C CA 1
ATOM 657 C C . HIS B 2 52 ? -49.140 9.385 72.611 1.00 54.63 49 HIS C C 1
ATOM 658 O O . HIS B 2 52 ? -49.543 9.505 73.768 1.00 48.24 49 HIS C O 1
ATOM 665 N N . ARG B 2 53 ? -47.868 9.542 72.261 1.00 55.29 50 ARG C N 1
ATOM 666 C CA . ARG B 2 53 ? -46.851 9.858 73.251 1.00 50.00 50 ARG C CA 1
ATOM 667 C C . ARG B 2 53 ? -47.127 11.179 73.946 1.00 51.03 50 ARG C C 1
ATOM 668 O O . ARG B 2 53 ? -47.050 11.259 75.163 1.00 54.88 50 ARG C O 1
ATOM 676 N N . LEU B 2 54 ? -47.452 12.209 73.175 1.00 49.48 51 LEU C N 1
ATOM 677 C CA . LEU B 2 54 ? -47.772 13.514 73.740 1.00 58.75 51 LEU C CA 1
ATOM 678 C C . LEU B 2 54 ? -48.954 13.418 74.684 1.00 60.66 51 LEU C C 1
ATOM 679 O O . LEU B 2 54 ? -48.968 14.053 75.742 1.00 63.37 51 LEU C O 1
ATOM 684 N N . ALA B 2 55 ? -49.940 12.615 74.308 1.00 59.50 52 ALA C N 1
ATOM 685 C CA . ALA B 2 55 ? -51.085 12.412 75.180 1.00 61.53 52 ALA C CA 1
ATOM 686 C C . ALA B 2 55 ? -50.603 11.765 76.459 1.00 62.52 52 ALA C C 1
ATOM 687 O O . ALA B 2 55 ? -50.845 12.273 77.551 1.00 63.49 52 ALA C O 1
ATOM 689 N N . GLU B 2 56 ? -49.852 10.679 76.318 1.00 63.90 53 GLU C N 1
ATOM 690 C CA . GLU B 2 56 ? -49.464 9.902 77.482 1.00 69.10 53 GLU C CA 1
ATOM 691 C C . GLU B 2 56 ? -48.324 10.576 78.228 1.00 71.93 53 GLU C C 1
ATOM 692 O O . GLU B 2 56 ? -47.839 10.064 79.235 1.00 76.72 53 GLU C O 1
ATOM 698 N N . LEU B 2 57 ? -47.907 11.731 77.725 1.00 69.37 54 LEU C N 1
ATOM 699 C CA . LEU B 2 57 ? -46.901 12.542 78.388 1.00 70.97 54 LEU C CA 1
ATOM 700 C C . LEU B 2 57 ? -47.623 13.715 79.050 1.00 74.24 54 LEU C C 1
ATOM 701 O O . LEU B 2 57 ? -47.199 14.207 80.096 1.00 76.13 54 LEU C O 1
ATOM 706 N N . THR B 2 58 ? -48.719 14.152 78.429 1.00 74.89 55 THR C N 1
ATOM 707 C CA . THR B 2 58 ? -49.553 15.230 78.962 1.00 74.10 55 THR C CA 1
ATOM 708 C C . THR B 2 58 ? -50.183 14.828 80.290 1.00 75.26 55 THR C C 1
ATOM 709 O O . THR B 2 58 ? -50.421 15.665 81.160 1.00 77.76 55 THR C O 1
ATOM 721 N N . ASN B 2 60 ? -49.071 11.946 82.095 1.00 81.31 57 ASN C N 1
ATOM 722 C CA . ASN B 2 60 ? -48.144 11.147 82.892 1.00 89.35 57 ASN C CA 1
ATOM 723 C C . ASN B 2 60 ? -48.679 9.738 83.175 1.00 91.65 57 ASN C C 1
ATOM 724 O O . ASN B 2 60 ? -48.553 9.216 84.284 1.00 97.44 57 ASN C O 1
ATOM 729 N N . LYS B 2 61 ? -49.321 9.144 82.177 1.00 87.92 58 LYS C N 1
ATOM 730 C CA . LYS B 2 61 ? -49.743 7.751 82.266 1.00 88.53 58 LYS C CA 1
ATOM 731 C C . LYS B 2 61 ? -49.463 7.079 80.934 1.00 85.55 58 LYS C C 1
ATOM 732 O O . LYS B 2 61 ? -49.622 7.699 79.893 1.00 81.22 58 LYS C O 1
ATOM 734 N N . LEU B 2 62 ? -49.054 5.817 80.957 1.00 88.00 59 LEU C N 1
ATOM 735 C CA . LEU B 2 62 ? -48.758 5.108 79.713 1.00 87.79 59 LEU C CA 1
ATOM 736 C C . LEU B 2 62 ? -49.916 4.229 79.241 1.00 92.14 59 LEU C C 1
ATOM 737 O O . LEU B 2 62 ? -50.099 3.111 79.727 1.00 97.29 59 LEU C O 1
ATOM 742 N N . TYR B 2 63 ? -50.681 4.733 78.278 1.00 91.03 60 TYR C N 1
ATOM 743 C CA . TYR B 2 63 ? -51.809 3.990 77.733 1.00 91.31 60 TYR C CA 1
ATOM 744 C C . TYR B 2 63 ? -51.357 3.177 76.540 1.00 86.62 60 TYR C C 1
ATOM 745 O O . TYR B 2 63 ? -50.578 3.651 75.718 1.00 87.28 60 TYR C O 1
ATOM 754 N N . ASP B 2 64 ? -51.817 1.938 76.461 1.00 83.81 61 ASP C N 1
ATOM 755 C CA . ASP B 2 64 ? -51.634 1.175 75.240 1.00 80.38 61 ASP C CA 1
ATOM 756 C C . ASP B 2 64 ? -52.577 1.734 74.177 1.00 74.15 61 ASP C C 1
ATOM 757 O O . ASP B 2 64 ? -52.179 1.965 73.039 1.00 72.12 61 ASP C O 1
ATOM 762 N N . LYS B 2 65 ? -53.829 1.966 74.558 1.00 70.30 62 LYS C N 1
ATOM 763 C CA . LYS B 2 65 ? -54.778 2.639 73.673 1.00 63.87 62 LYS C CA 1
ATOM 764 C C . LYS B 2 65 ? -55.373 3.831 74.405 1.00 64.30 62 LYS C C 1
ATOM 765 O O . LYS B 2 65 ? -55.890 3.710 75.513 1.00 66.44 62 LYS C O 1
ATOM 767 N N . ILE B 2 66 ? -55.306 4.981 73.752 1.00 63.35 63 ILE C N 1
ATOM 768 C CA . ILE B 2 66 ? -55.683 6.256 74.332 1.00 64.21 63 ILE C CA 1
ATOM 769 C C . ILE B 2 66 ? -57.192 6.401 74.493 1.00 67.86 63 ILE C C 1
ATOM 770 O O . ILE B 2 66 ? -57.940 6.209 73.535 1.00 68.70 63 ILE C O 1
ATOM 775 N N . PRO B 2 67 ? -57.645 6.755 75.705 1.00 73.36 64 PRO C N 1
ATOM 776 C CA . PRO B 2 67 ? -59.058 7.000 76.023 1.00 74.82 64 PRO C CA 1
ATOM 777 C C . PRO B 2 67 ? -59.553 8.275 75.367 1.00 74.44 64 PRO C C 1
ATOM 778 O O . PRO B 2 67 ? -58.793 9.224 75.248 1.00 76.19 64 PRO C O 1
ATOM 782 N N . SER B 2 68 ? -60.819 8.313 74.980 1.00 75.61 65 SER C N 1
ATOM 783 C CA . SER B 2 68 ? -61.361 9.472 74.282 1.00 77.86 65 SER C CA 1
ATOM 784 C C . SER B 2 68 ? -61.294 10.747 75.125 1.00 82.08 65 SER C C 1
ATOM 785 O O . SER B 2 68 ? -61.201 11.852 74.586 1.00 82.07 65 SER C O 1
ATOM 788 N N . SER B 2 69 ? -61.316 10.583 76.445 1.00 86.09 66 SER C N 1
ATOM 789 C CA . SER B 2 69 ? -61.361 11.711 77.378 1.00 87.62 66 SER C CA 1
ATOM 790 C C . SER B 2 69 ? -60.171 12.663 77.278 1.00 83.20 66 SER C C 1
ATOM 791 O O . SER B 2 69 ? -60.342 13.880 77.341 1.00 84.41 66 SER C O 1
ATOM 794 N N . VAL B 2 70 ? -58.972 12.110 77.127 1.00 78.47 67 VAL C N 1
ATOM 795 C CA . VAL B 2 70 ? -57.746 12.909 77.155 1.00 75.27 67 VAL C CA 1
ATOM 796 C C . VAL B 2 70 ? -57.575 13.899 75.991 1.00 69.99 67 VAL C C 1
ATOM 797 O O . VAL B 2 70 ? -57.008 14.979 76.173 1.00 68.77 67 VAL C O 1
ATOM 801 N N . TRP B 2 71 ? -58.087 13.564 74.811 1.00 68.33 68 TRP C N 1
ATOM 802 C CA . TRP B 2 71 ? -57.789 14.367 73.624 1.00 67.83 68 TRP C CA 1
ATOM 803 C C . TRP B 2 71 ? -58.117 15.853 73.820 1.00 70.55 68 TRP C C 1
ATOM 804 O O . TRP B 2 71 ? -57.504 16.724 73.194 1.00 70.98 68 TRP C O 1
ATOM 815 N N . LYS B 2 72 ? -59.071 16.131 74.706 1.00 71.38 69 LYS C N 1
ATOM 816 C CA . LYS B 2 72 ? -59.488 17.500 74.982 1.00 71.28 69 LYS C CA 1
ATOM 817 C C . LYS B 2 72 ? -58.357 18.272 75.648 1.00 73.81 69 LYS C C 1
ATOM 818 O O . LYS B 2 72 ? -58.193 19.474 75.411 1.00 73.48 69 LYS C O 1
ATOM 820 N N . PHE B 2 73 ? -57.565 17.564 76.459 1.00 74.88 70 PHE C N 1
ATOM 821 C CA . PHE B 2 73 ? -56.493 18.186 77.251 1.00 74.11 70 PHE C CA 1
ATOM 822 C C . PHE B 2 73 ? -55.247 18.495 76.436 1.00 72.26 70 PHE C C 1
ATOM 823 O O . PHE B 2 73 ? -54.358 19.208 76.897 1.00 72.97 70 PHE C O 1
ATOM 831 N N . ILE B 2 74 ? -55.174 17.939 75.236 1.00 71.82 71 ILE C N 1
ATOM 832 C CA . ILE B 2 74 ? -54.046 18.221 74.361 1.00 76.06 71 ILE C CA 1
ATOM 833 C C . ILE B 2 74 ? -54.001 19.690 73.935 1.00 82.10 71 ILE C C 1
ATOM 834 O O . ILE B 2 74 ? -55.011 20.267 73.525 1.00 83.60 71 ILE C O 1
ATOM 839 N N . ARG B 2 75 ? -52.819 20.287 74.060 1.00 86.30 72 ARG C N 1
ATOM 840 C CA . ARG B 2 75 ? -52.568 21.635 73.564 1.00 87.79 72 ARG C CA 1
ATOM 841 C C . ARG B 2 75 ? -52.202 21.591 72.076 1.00 84.93 72 ARG C C 1
ATOM 842 O O . ARG B 2 75 ? -51.165 21.036 71.700 1.00 81.85 72 ARG C O 1
ATOM 844 N N . GLU C 1 3 ? -57.961 22.023 54.563 1.00 95.12 3 GLU A N 1
ATOM 845 C CA . GLU C 1 3 ? -56.791 21.489 53.870 1.00 96.26 3 GLU A CA 1
ATOM 846 C C . GLU C 1 3 ? -57.164 20.293 52.995 1.00 96.08 3 GLU A C 1
ATOM 847 O O . GLU C 1 3 ? -57.779 20.446 51.939 1.00 98.42 3 GLU A O 1
ATOM 849 N N . ALA C 1 4 ? -56.784 19.102 53.444 1.00 92.03 4 ALA A N 1
ATOM 850 C CA . ALA C 1 4 ? -57.122 17.863 52.749 1.00 87.25 4 ALA A CA 1
ATOM 851 C C . ALA C 1 4 ? -58.487 17.335 53.203 1.00 77.63 4 ALA A C 1
ATOM 852 O O . ALA C 1 4 ? -58.863 16.210 52.888 1.00 76.25 4 ALA A O 1
ATOM 854 N N . LEU C 1 5 ? -59.210 18.156 53.960 1.00 69.64 5 LEU A N 1
ATOM 855 C CA . LEU C 1 5 ? -60.508 17.790 54.521 1.00 61.03 5 LEU A CA 1
ATOM 856 C C . LEU C 1 5 ? -61.597 17.587 53.478 1.00 61.97 5 LEU A C 1
ATOM 857 O O . LEU C 1 5 ? -62.623 16.983 53.770 1.00 58.33 5 LEU A O 1
ATOM 862 N N . LYS C 1 6 ? -61.401 18.109 52.274 1.00 68.01 6 LYS A N 1
ATOM 863 C CA . LYS C 1 6 ? -62.443 18.021 51.256 1.00 73.46 6 LYS A CA 1
ATOM 864 C C . LYS C 1 6 ? -62.843 16.572 50.945 1.00 75.75 6 LYS A C 1
ATOM 865 O O . LYS C 1 6 ? -63.979 16.308 50.547 1.00 76.66 6 LYS A O 1
ATOM 867 N N . ILE C 1 7 ? -61.920 15.638 51.162 1.00 75.87 7 ILE A N 1
ATOM 868 C CA . ILE C 1 7 ? -62.193 14.217 50.956 1.00 77.07 7 ILE A CA 1
ATOM 869 C C . ILE C 1 7 ? -63.155 13.692 52.013 1.00 69.27 7 ILE A C 1
ATOM 870 O O . ILE C 1 7 ? -63.922 12.756 51.778 1.00 68.30 7 ILE A O 1
ATOM 875 N N . LEU C 1 8 ? -63.112 14.312 53.183 1.00 64.65 8 LEU A N 1
ATOM 876 C CA . LEU C 1 8 ? -63.875 13.825 54.315 1.00 62.04 8 LEU A CA 1
ATOM 877 C C . LEU C 1 8 ? -65.370 14.038 54.152 1.00 63.70 8 LEU A C 1
ATOM 878 O O . LEU C 1 8 ? -66.171 13.278 54.689 1.00 64.15 8 LEU A O 1
ATOM 883 N N . ASN C 1 9 ? -65.756 15.076 53.422 1.00 64.13 9 ASN A N 1
ATOM 884 C CA . ASN C 1 9 ? -67.175 15.305 53.199 1.00 60.44 9 ASN A CA 1
ATOM 885 C C . ASN C 1 9 ? -67.595 14.759 51.833 1.00 56.49 9 ASN A C 1
ATOM 886 O O . ASN C 1 9 ? -68.382 15.367 51.121 1.00 55.62 9 ASN A O 1
ATOM 891 N N . ASN C 1 10 ? -67.076 13.590 51.487 1.00 55.11 10 ASN A N 1
ATOM 892 C CA . ASN C 1 10 ? -67.452 12.904 50.261 1.00 57.09 10 ASN A CA 1
ATOM 893 C C . ASN C 1 10 ? -67.565 11.439 50.555 1.00 54.71 10 ASN A C 1
ATOM 894 O O . ASN C 1 10 ? -66.569 10.727 50.643 1.00 57.13 10 ASN A O 1
ATOM 899 N N . ILE C 1 11 ? -68.802 10.995 50.670 1.00 53.05 11 ILE A N 1
ATOM 900 C CA . ILE C 1 11 ? -69.088 9.690 51.220 1.00 55.81 11 ILE A CA 1
ATOM 901 C C . ILE C 1 11 ? -68.502 8.517 50.430 1.00 60.57 11 ILE A C 1
ATOM 902 O O . ILE C 1 11 ? -68.105 7.511 51.028 1.00 56.92 11 ILE A O 1
ATOM 907 N N . ARG C 1 12 ? -68.417 8.646 49.106 1.00 68.55 12 ARG A N 1
ATOM 908 C CA . ARG C 1 12 ? -68.005 7.506 48.279 1.00 77.51 12 ARG A CA 1
ATOM 909 C C . ARG C 1 12 ? -66.544 7.112 48.470 1.00 78.69 12 ARG A C 1
ATOM 910 O O . ARG C 1 12 ? -66.234 5.957 48.795 1.00 79.83 12 ARG A O 1
ATOM 918 N N . THR C 1 13 ? -65.665 8.098 48.310 1.00 77.38 13 THR A N 1
ATOM 919 C CA . THR C 1 13 ? -64.226 7.883 48.372 1.00 78.05 13 THR A CA 1
ATOM 920 C C . THR C 1 13 ? -63.758 7.748 49.825 1.00 72.84 13 THR A C 1
ATOM 921 O O . THR C 1 13 ? -62.744 7.114 50.139 1.00 74.18 13 THR A O 1
ATOM 925 N N . LEU C 1 14 ? -64.578 8.289 50.712 1.00 65.75 14 LEU A N 1
ATOM 926 C CA . LEU C 1 14 ? -64.340 8.198 52.144 1.00 59.83 14 LEU A CA 1
ATOM 927 C C . LEU C 1 14 ? -64.368 6.756 52.607 1.00 59.12 14 LEU A C 1
ATOM 928 O O . LEU C 1 14 ? -63.536 6.356 53.404 1.00 55.03 14 LEU A O 1
ATOM 933 N N . ARG C 1 15 ? -65.357 5.996 52.151 1.00 63.55 15 ARG A N 1
ATOM 934 C CA . ARG C 1 15 ? -65.385 4.573 52.433 1.00 65.39 15 ARG A CA 1
ATOM 935 C C . ARG C 1 15 ? -64.150 3.918 51.840 1.00 69.83 15 ARG A C 1
ATOM 936 O O . ARG C 1 15 ? -63.460 3.150 52.510 1.00 72.23 15 ARG A O 1
ATOM 944 N N . ALA C 1 16 ? -63.872 4.246 50.580 1.00 71.86 16 ALA A N 1
ATOM 945 C CA . ALA C 1 16 ? -62.767 3.643 49.838 1.00 75.48 16 ALA A CA 1
ATOM 946 C C . ALA C 1 16 ? -61.427 3.798 50.549 1.00 70.74 16 ALA A C 1
ATOM 947 O O . ALA C 1 16 ? -60.778 2.809 50.899 1.00 68.01 16 ALA A O 1
ATOM 949 N N . GLN C 1 17 ? -61.013 5.043 50.750 1.00 69.99 17 GLN A N 1
ATOM 950 C CA . GLN C 1 17 ? -59.748 5.322 51.409 1.00 72.73 17 GLN A CA 1
ATOM 951 C C . GLN C 1 17 ? -59.734 4.814 52.853 1.00 76.26 17 GLN A C 1
ATOM 952 O O . GLN C 1 17 ? -58.665 4.694 53.460 1.00 79.71 17 GLN A O 1
ATOM 958 N N . ALA C 1 18 ? -60.914 4.513 53.397 1.00 75.05 18 ALA A N 1
ATOM 959 C CA . ALA C 1 18 ? -61.015 3.991 54.761 1.00 74.60 18 ALA A CA 1
ATOM 960 C C . ALA C 1 18 ? -60.682 2.507 54.817 1.00 78.78 18 ALA A C 1
ATOM 961 O O . ALA C 1 18 ? -60.198 2.006 55.830 1.00 78.15 18 ALA A O 1
ATOM 963 N N . ARG C 1 19 ? -60.974 1.798 53.736 1.00 84.30 19 ARG A N 1
ATOM 964 C CA . ARG C 1 19 ? -60.641 0.385 53.649 1.00 88.29 19 ARG A CA 1
ATOM 965 C C . ARG C 1 19 ? -59.122 0.185 53.714 1.00 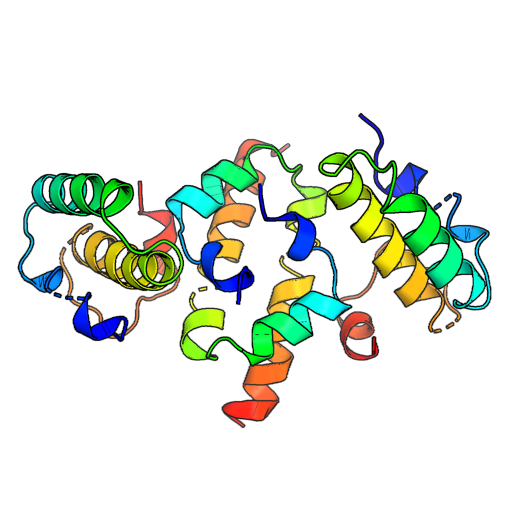89.48 19 ARG A C 1
ATOM 966 O O . ARG C 1 19 ? -58.647 -0.766 54.325 1.00 92.24 19 ARG A O 1
ATOM 974 N N . GLU C 1 20 ? -58.363 1.095 53.106 1.00 88.68 20 GLU A N 1
ATOM 975 C CA . GLU C 1 20 ? -56.902 0.977 53.069 1.00 89.97 20 GLU A CA 1
ATOM 976 C C . GLU C 1 20 ? -56.226 1.364 54.383 1.00 82.13 20 GLU A C 1
ATOM 977 O O . GLU C 1 20 ? -55.021 1.185 54.548 1.00 84.27 20 GLU A O 1
ATOM 983 N N . CYS C 1 21 ? -57.008 1.905 55.307 1.00 73.12 21 CYS A N 1
ATOM 984 C CA . CYS C 1 21 ? -56.538 2.195 56.654 1.00 66.38 21 CYS A CA 1
ATOM 985 C C . CYS C 1 21 ? -57.069 1.112 57.585 1.00 65.78 21 CYS A C 1
ATOM 986 O O . CYS C 1 21 ? -58.100 0.509 57.310 1.00 66.29 21 CYS A O 1
ATOM 989 N N . THR C 1 22 ? -56.363 0.842 58.674 1.00 65.41 22 THR A N 1
ATOM 990 C CA . THR C 1 22 ? -56.862 -0.123 59.639 1.00 66.23 22 THR A CA 1
ATOM 991 C C . THR C 1 22 ? -58.000 0.472 60.462 1.00 62.90 22 THR A C 1
ATOM 992 O O . THR C 1 22 ? -58.214 1.676 60.464 1.00 62.62 22 THR A O 1
ATOM 996 N N . LEU C 1 23 ? -58.724 -0.379 61.174 1.00 62.87 23 LEU A N 1
ATOM 997 C CA . LEU C 1 23 ? -59.838 0.074 61.994 1.00 59.52 23 LEU A CA 1
ATOM 998 C C . LEU C 1 23 ? -59.360 0.764 63.263 1.00 57.27 23 LEU A C 1
ATOM 999 O O . LEU C 1 23 ? -59.988 1.710 63.727 1.00 53.88 23 LEU A O 1
ATOM 1004 N N . GLU C 1 24 ? -58.259 0.283 63.833 1.00 60.67 24 GLU A N 1
ATOM 1005 C CA . GLU C 1 24 ? -57.793 0.803 65.115 1.00 60.12 24 GLU A CA 1
ATOM 1006 C C . GLU C 1 24 ? -57.372 2.260 64.972 1.00 59.67 24 GLU A C 1
ATOM 1007 O O . GLU C 1 24 ? -57.450 3.036 65.929 1.00 60.17 24 GLU A O 1
ATOM 1009 N N . THR C 1 25 ? -56.945 2.642 63.772 1.00 57.06 25 THR A N 1
ATOM 1010 C CA . THR C 1 25 ? -56.635 4.042 63.535 1.00 51.55 25 THR A CA 1
ATOM 1011 C C . THR C 1 25 ? -57.926 4.801 63.309 1.00 50.35 25 THR A C 1
ATOM 1012 O O . THR C 1 25 ? -58.104 5.877 63.863 1.00 53.30 25 THR A O 1
ATOM 1016 N N . LEU C 1 26 ? -58.830 4.228 62.514 1.00 46.07 26 LEU A N 1
ATOM 1017 C CA . LEU C 1 26 ? -60.113 4.866 62.226 1.00 41.37 26 LEU A CA 1
ATOM 1018 C C . LEU C 1 26 ? -60.794 5.308 63.510 1.00 43.26 26 LEU A C 1
ATOM 1019 O O . LEU C 1 26 ? -61.347 6.408 63.584 1.00 45.06 26 LEU A O 1
ATOM 1024 N N . GLU C 1 27 ? -60.732 4.457 64.528 1.00 45.09 27 GLU A N 1
ATOM 1025 C CA . GLU C 1 27 ? -61.294 4.803 65.814 1.00 49.43 27 GLU A CA 1
ATOM 1026 C C . GLU C 1 27 ? -60.579 6.027 66.372 1.00 47.36 27 GLU A C 1
ATOM 1027 O O . GLU C 1 27 ? -61.223 6.936 66.896 1.00 48.57 27 GLU A O 1
ATOM 1033 N N . GLU C 1 28 ? -59.254 6.066 66.216 1.00 44.00 28 GLU A N 1
ATOM 1034 C CA . GLU C 1 28 ? -58.458 7.173 66.746 1.00 44.32 28 GLU A CA 1
ATOM 1035 C C . GLU C 1 28 ? -58.855 8.461 66.082 1.00 40.72 28 GLU A C 1
ATOM 1036 O O . GLU C 1 28 ? -59.116 9.462 66.741 1.00 41.48 28 GLU A O 1
ATOM 1050 N N . LEU C 1 30 ? -61.572 9.178 64.403 1.00 33.37 30 LEU A N 1
ATOM 1051 C CA . LEU C 1 30 ? -62.931 9.567 64.716 1.00 34.24 30 LEU A CA 1
ATOM 1052 C C . LEU C 1 30 ? -63.018 10.236 66.080 1.00 35.07 30 LEU A C 1
ATOM 1053 O O . LEU C 1 30 ? -63.628 11.295 66.226 1.00 36.85 30 LEU A O 1
ATOM 1058 N N . GLU C 1 31 ? -62.405 9.631 67.084 1.00 33.84 31 GLU A N 1
ATOM 1059 C CA . GLU C 1 31 ? -62.476 10.233 68.397 1.00 51.48 31 GLU A CA 1
ATOM 1060 C C . GLU C 1 31 ? -61.707 11.544 68.391 1.00 45.67 31 GLU A C 1
ATOM 1061 O O . GLU C 1 31 ? -62.055 12.481 69.099 1.00 46.61 31 GLU A O 1
ATOM 1067 N N . LYS C 1 32 ? -60.686 11.628 67.552 1.00 42.40 32 LYS A N 1
ATOM 1068 C CA . LYS C 1 32 ? -59.991 12.897 67.364 1.00 41.68 32 LYS A CA 1
ATOM 1069 C C . LYS C 1 32 ? -60.929 13.921 66.725 1.00 39.55 32 LYS A C 1
ATOM 1070 O O . LYS C 1 32 ? -61.057 15.053 67.207 1.00 38.26 32 LYS A O 1
ATOM 1076 N N . LEU C 1 33 ? -61.596 13.516 65.652 1.00 36.08 33 LEU A N 1
ATOM 1077 C CA . LEU C 1 33 ? -62.505 14.413 64.969 1.00 36.66 33 LEU A CA 1
ATOM 1078 C C . LEU C 1 33 ? -63.608 14.894 65.896 1.00 43.88 33 LEU A C 1
ATOM 1079 O O . LEU C 1 33 ? -63.875 16.095 65.971 1.00 46.69 33 LEU A O 1
ATOM 1084 N N . GLU C 1 34 ? -64.212 13.964 66.632 1.00 46.19 34 GLU A N 1
ATOM 1085 C CA . GLU C 1 34 ? -65.364 14.299 67.457 1.00 50.19 34 GLU A CA 1
ATOM 1086 C C . GLU C 1 34 ? -64.979 15.340 68.500 1.00 53.94 34 GLU A C 1
ATOM 1087 O O . GLU C 1 34 ? -65.740 16.278 68.764 1.00 58.47 34 GLU A O 1
ATOM 1090 N N . VAL C 1 35 ? -63.793 15.179 69.078 1.00 52.47 35 VAL A N 1
ATOM 1091 C CA . VAL C 1 35 ? -63.259 16.164 70.016 1.00 53.81 35 VAL A CA 1
ATOM 1092 C C . VAL C 1 35 ? -63.088 17.547 69.379 1.00 56.04 35 VAL A C 1
ATOM 1093 O O . VAL C 1 35 ? -63.431 18.558 69.980 1.00 57.86 35 VAL A O 1
ATOM 1097 N N . VAL C 1 36 ? -62.572 17.585 68.155 1.00 57.19 36 VAL A N 1
ATOM 1098 C CA . VAL C 1 36 ? -62.337 18.852 67.468 1.00 60.28 36 VAL A CA 1
ATOM 1099 C C . VAL C 1 36 ? -63.632 19.598 67.177 1.00 63.51 36 VAL A C 1
ATOM 1100 O O . VAL C 1 36 ? -63.718 20.813 67.379 1.00 65.37 36 VAL A O 1
ATOM 1104 N N . VAL C 1 37 ? -64.640 18.878 66.701 1.00 65.51 37 VAL A N 1
ATOM 1105 C CA . VAL C 1 37 ? -65.900 19.525 66.376 1.00 71.03 37 VAL A CA 1
ATOM 1106 C C . VAL C 1 37 ? -66.636 19.958 67.638 1.00 74.73 37 VAL A C 1
ATOM 1107 O O . VAL C 1 37 ? -67.352 20.960 67.625 1.00 77.76 37 VAL A O 1
ATOM 1111 N N . ASN C 1 38 ? -66.454 19.222 68.725 1.00 73.85 38 ASN A N 1
ATOM 1112 C CA . ASN C 1 38 ? -67.086 19.623 69.955 1.00 80.99 38 ASN A CA 1
ATOM 1113 C C . ASN C 1 38 ? -66.510 20.962 70.431 1.00 80.95 38 ASN A C 1
ATOM 1114 O O . ASN C 1 38 ? -67.221 21.761 71.020 1.00 85.21 38 ASN A O 1
ATOM 1119 N N . GLU C 1 39 ? -65.261 21.244 70.074 1.00 76.65 39 GLU A N 1
ATOM 1120 C CA . GLU C 1 39 ? -64.554 22.422 70.558 1.00 79.22 39 GLU A CA 1
ATOM 1121 C C . GLU C 1 39 ? -65.031 23.710 69.909 1.00 81.53 39 GLU A C 1
ATOM 1122 O O . GLU C 1 39 ? -64.897 24.794 70.485 1.00 85.33 39 GLU A O 1
ATOM 1128 N N . ARG C 1 40 ? -65.590 23.598 68.713 1.00 78.61 40 ARG A N 1
ATOM 1129 C CA . ARG C 1 40 ? -66.059 24.771 68.005 1.00 79.83 40 ARG A CA 1
ATOM 1130 C C . ARG C 1 40 ? -67.484 25.099 68.386 1.00 83.01 40 ARG A C 1
ATOM 1131 O O . ARG C 1 40 ? -67.950 26.223 68.191 1.00 88.79 40 ARG A O 1
ATOM 1139 N N . ARG C 1 41 ? -68.182 24.100 68.907 1.00 79.08 41 ARG A N 1
ATOM 1140 C CA . ARG C 1 41 ? -69.537 24.301 69.380 1.00 79.38 41 ARG A CA 1
ATOM 1141 C C . ARG C 1 41 ? -69.570 25.344 70.494 1.00 86.78 41 ARG A C 1
ATOM 1142 O O . ARG C 1 41 ? -70.437 26.221 70.519 1.00 91.63 41 ARG A O 1
ATOM 1150 N N . GLU C 1 42 ? -68.606 25.247 71.403 1.00 87.28 42 GLU A N 1
ATOM 1151 C CA . GLU C 1 42 ? -68.420 26.230 72.466 1.00 92.80 42 GLU A CA 1
ATOM 1152 C C . GLU C 1 42 ? -67.918 27.556 71.918 1.00 95.78 42 GLU A C 1
ATOM 1153 O O . GLU C 1 42 ? -68.307 28.631 72.384 1.00 100.07 42 GLU A O 1
ATOM 1159 N N . GLU C 1 43 ? -67.034 27.455 70.937 1.00 93.85 43 GLU A N 1
ATOM 1160 C CA . GLU C 1 43 ? -66.416 28.607 70.296 1.00 96.71 43 GLU A CA 1
ATOM 1161 C C . GLU C 1 43 ? -67.481 29.511 69.678 1.00 99.82 43 GLU A C 1
ATOM 1162 O O . GLU C 1 43 ? -67.633 30.666 70.082 1.00 103.58 43 GLU A O 1
ATOM 1168 N N . GLU C 1 44 ? -68.208 28.989 68.692 1.00 98.57 44 GLU A N 1
ATOM 1169 C CA . GLU C 1 44 ? -69.278 29.756 68.063 1.00 102.31 44 GLU A CA 1
ATOM 1170 C C . GLU C 1 44 ? -70.340 30.085 69.114 1.00 109.79 44 GLU A C 1
ATOM 1171 O O . GLU C 1 44 ? -70.492 31.243 69.499 1.00 114.96 44 GLU A O 1
ATOM 1174 N N . SER C 1 45 ? -71.038 29.060 69.597 1.00 109.75 45 SER A N 1
ATOM 1175 C CA . SER C 1 45 ? -72.052 29.210 70.646 1.00 113.46 45 SER A CA 1
ATOM 1176 C C . SER C 1 45 ? -73.163 30.228 70.365 1.00 119.79 45 SER A C 1
ATOM 1177 O O . SER C 1 45 ? -73.254 30.790 69.276 1.00 121.12 45 SER A O 1
ATOM 1180 N N . ALA C 1 46 ? -73.996 30.446 71.385 1.00 123.74 46 ALA A N 1
ATOM 1181 C CA . ALA C 1 46 ? -75.168 31.332 71.341 1.00 127.45 46 ALA A CA 1
ATOM 1182 C C . ALA C 1 46 ? -76.012 31.131 70.085 1.00 127.04 46 ALA A C 1
ATOM 1183 O O . ALA C 1 46 ? -76.668 30.101 69.951 1.00 125.09 46 ALA A O 1
ATOM 1186 N N . PRO D 2 8 ? -68.953 33.830 51.324 1.00 108.32 5 PRO D N 1
ATOM 1187 C CA . PRO D 2 8 ? -68.687 32.740 50.380 1.00 106.66 5 PRO D CA 1
ATOM 1188 C C . PRO D 2 8 ? -69.948 31.948 50.072 1.00 105.39 5 PRO D C 1
ATOM 1189 O O . PRO D 2 8 ? -70.931 32.043 50.808 1.00 106.01 5 PRO D O 1
ATOM 1193 N N . LEU D 2 9 ? -69.912 31.171 48.994 1.00 102.51 6 LEU D N 1
ATOM 1194 C CA . LEU D 2 9 ? -71.061 30.366 48.599 1.00 96.92 6 LEU D CA 1
ATOM 1195 C C . LEU D 2 9 ? -71.304 29.264 49.632 1.00 93.41 6 LEU D C 1
ATOM 1196 O O . LEU D 2 9 ? -70.360 28.640 50.117 1.00 91.15 6 LEU D O 1
ATOM 1201 N N . THR D 2 10 ? -72.571 29.024 49.961 1.00 91.83 7 THR D N 1
ATOM 1202 C CA . THR D 2 10 ? -72.924 28.012 50.960 1.00 86.76 7 THR D CA 1
ATOM 1203 C C . THR D 2 10 ? -73.510 26.767 50.303 1.00 85.39 7 THR D C 1
ATOM 1204 O O . THR D 2 10 ? -73.851 26.781 49.122 1.00 87.32 7 THR D O 1
ATOM 1208 N N . LYS D 2 11 ? -73.622 25.693 51.076 1.00 84.12 8 LYS D N 1
ATOM 1209 C CA . LYS D 2 11 ? -74.048 24.397 50.553 1.00 82.72 8 LYS D CA 1
ATOM 1210 C C . LYS D 2 11 ? -75.467 24.430 49.996 1.00 84.37 8 LYS D C 1
ATOM 1211 O O . LYS D 2 11 ? -75.766 23.785 48.991 1.00 85.55 8 LYS D O 1
ATOM 1213 N N . THR D 2 12 ? -76.333 25.192 50.653 1.00 83.61 9 THR D N 1
ATOM 1214 C CA . THR D 2 12 ? -77.730 25.295 50.257 1.00 81.56 9 THR D CA 1
ATOM 1215 C C . THR D 2 12 ? -77.839 25.858 48.845 1.00 80.99 9 THR D C 1
ATOM 1216 O O . THR D 2 12 ? -78.728 25.482 48.082 1.00 83.21 9 THR D O 1
ATOM 1220 N N . ASP D 2 13 ? -76.924 26.759 48.505 1.00 79.73 10 ASP D N 1
ATOM 1221 C CA . ASP D 2 13 ? -76.903 27.377 47.188 1.00 82.88 10 ASP D CA 1
ATOM 1222 C C . ASP D 2 13 ? -76.595 26.353 46.117 1.00 78.41 10 ASP D C 1
ATOM 1223 O O . ASP D 2 13 ? -77.286 26.283 45.107 1.00 81.16 10 ASP D O 1
ATOM 1228 N N . TYR D 2 14 ? -75.567 25.547 46.344 1.00 74.01 11 TYR D N 1
ATOM 1229 C CA . TYR D 2 14 ? -75.200 24.521 45.383 1.00 76.56 11 TYR D CA 1
ATOM 1230 C C . TYR D 2 14 ? -76.358 23.534 45.230 1.00 75.56 11 TYR D C 1
ATOM 1231 O O . TYR D 2 14 ? -76.653 23.052 44.133 1.00 72.68 11 TYR D O 1
ATOM 1240 N N . LEU D 2 15 ? -77.021 23.263 46.350 1.00 76.55 12 LEU D N 1
ATOM 1241 C CA . LEU D 2 15 ? -78.105 22.293 46.417 1.00 75.37 12 LEU D CA 1
ATOM 1242 C C . LEU D 2 15 ? -79.319 22.740 45.616 1.00 79.41 12 LEU D C 1
ATOM 1243 O O . LEU D 2 15 ? -80.045 21.916 45.058 1.00 83.21 12 LEU D O 1
ATOM 1256 N N . ARG D 2 17 ? -79.277 24.369 42.784 1.00 81.54 14 ARG D N 1
ATOM 1257 C CA . ARG D 2 17 ? -79.002 24.030 41.392 1.00 85.03 14 ARG D CA 1
ATOM 1258 C C . ARG D 2 17 ? -79.028 22.516 41.172 1.00 86.11 14 ARG D C 1
ATOM 1259 O O . ARG D 2 17 ? -79.602 22.021 40.204 1.00 87.38 14 ARG D O 1
ATOM 1267 N N . LEU D 2 18 ? -78.413 21.784 42.092 1.00 87.79 15 LEU D N 1
ATOM 1268 C CA . LEU D 2 18 ? -78.272 20.339 41.955 1.00 89.98 15 LEU D CA 1
ATOM 1269 C C . LEU D 2 18 ? -79.597 19.620 42.176 1.00 93.47 15 LEU D C 1
ATOM 1270 O O . LEU D 2 18 ? -79.746 18.456 41.807 1.00 96.29 15 LEU D O 1
ATOM 1272 N N . ARG D 2 19 ? -80.564 20.325 42.759 1.00 93.15 16 ARG D N 1
ATOM 1273 C CA . ARG D 2 19 ? -81.882 19.755 43.015 1.00 92.84 16 ARG D CA 1
ATOM 1274 C C . ARG D 2 19 ? -82.529 19.447 41.670 1.00 94.77 16 ARG D C 1
ATOM 1275 O O . ARG D 2 19 ? -83.368 18.556 41.545 1.00 95.40 16 ARG D O 1
ATOM 1283 N N . ARG D 2 20 ? -82.113 20.193 40.658 1.00 94.75 17 ARG D N 1
ATOM 1284 C CA . ARG D 2 20 ? -82.614 20.003 39.311 1.00 83.08 17 ARG D CA 1
ATOM 1285 C C . ARG D 2 20 ? -81.989 18.805 38.616 1.00 102.95 17 ARG D C 1
ATOM 1286 O O . ARG D 2 20 ? -82.539 18.294 37.634 1.00 106.39 17 ARG D O 1
ATOM 1294 N N . CYS D 2 21 ? -80.848 18.347 39.121 1.00 100.48 18 CYS D N 1
ATOM 1295 C CA . CYS D 2 21 ? -80.103 17.303 38.416 1.00 101.36 18 CYS D CA 1
ATOM 1296 C C . CYS D 2 21 ? -80.702 15.911 38.671 1.00 104.57 18 CYS D C 1
ATOM 1297 O O . CYS D 2 21 ? -80.696 15.445 39.806 1.00 103.71 18 CYS D O 1
ATOM 1300 N N . GLN D 2 22 ? -81.100 15.211 37.612 1.00 107.50 19 GLN D N 1
ATOM 1301 C CA . GLN D 2 22 ? -81.907 14.004 37.742 1.00 107.27 19 GLN D CA 1
ATOM 1302 C C . GLN D 2 22 ? -81.211 12.791 37.155 1.00 111.96 19 GLN D C 1
ATOM 1303 O O . GLN D 2 22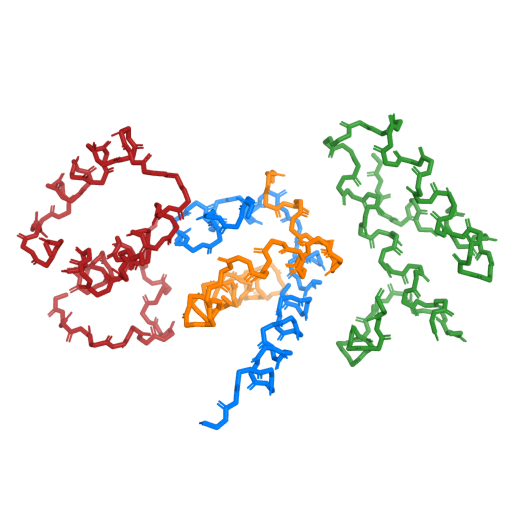 ? -80.344 12.895 36.277 1.00 114.79 19 GLN D O 1
ATOM 1309 N N . THR D 2 23 ? -81.615 11.631 37.656 1.00 113.16 20 THR D N 1
ATOM 1310 C CA . THR D 2 23 ? -81.129 10.344 37.178 1.00 117.02 20 THR D CA 1
ATOM 1311 C C . THR D 2 23 ? -79.632 10.125 37.360 1.00 117.82 20 THR D C 1
ATOM 1312 O O . THR D 2 23 ? -79.033 9.387 36.583 1.00 121.99 20 THR D O 1
ATOM 1316 N N . ILE D 2 24 ? -79.025 10.775 38.353 1.00 113.24 21 ILE D N 1
ATOM 1317 C CA . ILE D 2 24 ? -77.624 10.525 38.711 1.00 109.99 21 ILE D CA 1
ATOM 1318 C C . ILE D 2 24 ? -76.604 10.611 37.577 1.00 113.06 21 ILE D C 1
ATOM 1319 O O . ILE D 2 24 ? -75.554 11.236 37.727 1.00 113.62 21 ILE D O 1
ATOM 1324 N N . ASP D 2 25 ? -76.904 9.959 36.458 1.00 114.89 22 ASP D N 1
ATOM 1325 C CA . ASP D 2 25 ? -76.032 9.980 35.294 1.00 115.94 22 ASP D CA 1
ATOM 1326 C C . ASP D 2 25 ? -75.779 11.428 34.900 1.00 115.35 22 ASP D C 1
ATOM 1327 O O . ASP D 2 25 ? -74.650 11.810 34.577 1.00 114.50 22 ASP D O 1
ATOM 1329 N N . THR D 2 26 ? -76.838 12.229 34.941 1.00 114.39 23 THR D N 1
ATOM 1330 C CA . THR D 2 26 ? -76.715 13.661 34.730 1.00 111.21 23 THR D CA 1
ATOM 1331 C C . THR D 2 26 ? -75.927 14.284 35.885 1.00 104.65 23 THR D C 1
ATOM 1332 O O . THR D 2 26 ? -75.116 15.186 35.671 1.00 105.15 23 THR D O 1
ATOM 1334 N N . LEU D 2 27 ? -76.166 13.803 37.106 1.00 97.96 24 LEU D N 1
ATOM 1335 C CA . LEU D 2 27 ? -75.451 14.312 38.276 1.00 90.58 24 LEU D CA 1
ATOM 1336 C C . LEU D 2 27 ? -73.971 13.976 38.219 1.00 87.06 24 LEU D C 1
ATOM 1337 O O . LEU D 2 27 ? -73.117 14.843 38.418 1.00 81.97 24 LEU D O 1
ATOM 1339 N N . GLU D 2 28 ? -73.671 12.719 37.915 1.00 89.40 25 GLU D N 1
ATOM 1340 C CA . GLU D 2 28 ? -72.290 12.288 37.770 1.00 89.20 25 GLU D CA 1
ATOM 1341 C C . GLU D 2 28 ? -71.634 13.177 36.732 1.00 88.18 25 GLU D C 1
ATOM 1342 O O . GLU D 2 28 ? -70.476 13.551 36.865 1.00 83.62 25 GLU D O 1
ATOM 1344 N N . ARG D 2 29 ? -72.395 13.529 35.702 1.00 93.30 26 ARG D N 1
ATOM 1345 C CA . ARG D 2 29 ? -71.891 14.419 34.672 1.00 95.52 26 ARG D CA 1
ATOM 1346 C C . ARG D 2 29 ? -71.712 15.827 35.220 1.00 96.50 26 ARG D C 1
ATOM 1347 O O . ARG D 2 29 ? -70.696 16.465 34.957 1.00 98.70 26 ARG D O 1
ATOM 1352 N N . VAL D 2 30 ? -72.689 16.320 35.977 1.00 95.22 27 VAL D N 1
ATOM 1353 C CA . VAL D 2 30 ? -72.586 17.690 36.479 1.00 92.08 27 VAL D CA 1
ATOM 1354 C C . VAL D 2 30 ? -71.492 17.789 37.539 1.00 84.71 27 VAL D C 1
ATOM 1355 O O . VAL D 2 30 ? -70.772 18.782 37.589 1.00 84.65 27 VAL D O 1
ATOM 1359 N N . ILE D 2 31 ? -71.369 16.777 38.395 1.00 79.69 28 ILE D N 1
ATOM 1360 C CA . ILE D 2 31 ? -70.286 16.793 39.379 1.00 79.14 28 ILE D CA 1
ATOM 1361 C C . ILE D 2 31 ? -68.934 16.742 38.663 1.00 81.47 28 ILE D C 1
ATOM 1362 O O . ILE D 2 31 ? -68.001 17.449 39.037 1.00 79.51 28 ILE D O 1
ATOM 1367 N N . GLU D 2 32 ? -68.843 15.925 37.616 1.00 86.11 29 GLU D N 1
ATOM 1368 C CA . GLU D 2 32 ? -67.614 15.806 36.835 1.00 87.77 29 GLU D CA 1
ATOM 1369 C C . GLU D 2 32 ? -67.275 17.131 36.173 1.00 90.23 29 GLU D C 1
ATOM 1370 O O . GLU D 2 32 ? -66.113 17.530 36.124 1.00 92.17 29 GLU D O 1
ATOM 1372 N N . LYS D 2 33 ? -68.306 17.809 35.675 1.00 90.69 30 LYS D N 1
ATOM 1373 C CA . LYS D 2 33 ? -68.148 19.105 35.024 1.00 93.73 30 LYS D CA 1
ATOM 1374 C C . LYS D 2 33 ? -67.714 20.179 36.008 1.00 90.50 30 LYS D C 1
ATOM 1375 O O . LYS D 2 33 ? -66.969 21.093 35.652 1.00 94.50 30 LYS D O 1
ATOM 1377 N N . ASN D 2 34 ? -68.215 20.080 37.236 1.00 83.26 31 ASN D N 1
ATOM 1378 C CA . ASN D 2 34 ? -67.816 20.995 38.296 1.00 81.82 31 ASN D CA 1
ATOM 1379 C C . ASN D 2 34 ? -66.386 20.831 38.802 1.00 87.66 31 ASN D C 1
ATOM 1380 O O . ASN D 2 34 ? -65.671 21.821 38.932 1.00 89.87 31 ASN D O 1
ATOM 1385 N N . LYS D 2 35 ? -65.981 19.587 39.072 1.00 91.23 32 LYS D N 1
ATOM 1386 C CA . LYS D 2 35 ? -64.679 19.274 39.686 1.00 92.97 32 LYS D CA 1
ATOM 1387 C C . LYS D 2 35 ? -63.521 19.993 38.997 1.00 99.50 32 LYS D C 1
ATOM 1388 O O . LYS D 2 35 ? -62.680 20.609 39.651 1.00 101.44 32 LYS D O 1
ATOM 1390 N N . TYR D 2 36 ? -63.490 19.911 37.672 1.00 102.74 33 TYR D N 1
ATOM 1391 C CA . TYR D 2 36 ? -62.577 20.721 36.890 1.00 106.17 33 TYR D CA 1
ATOM 1392 C C . TYR D 2 36 ? -63.240 22.082 36.796 1.00 111.62 33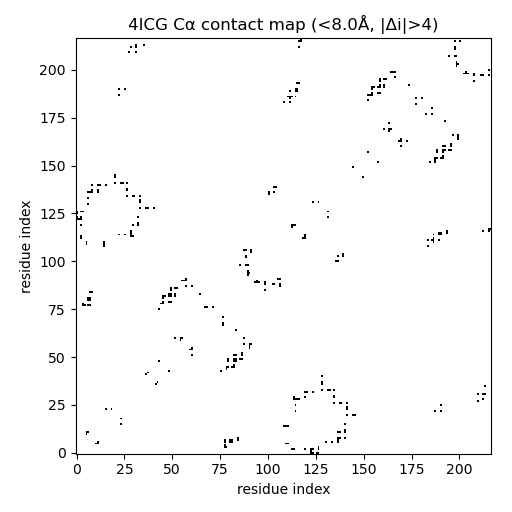 TYR D C 1
ATOM 1393 O O . TYR D 2 36 ? -64.414 22.157 36.429 1.00 110.99 33 TYR D O 1
ATOM 1395 N N . GLU D 2 37 ? -62.487 23.124 37.158 1.00 118.54 34 GLU D N 1
ATOM 1396 C CA . GLU D 2 37 ? -62.925 24.531 37.222 1.00 124.69 34 GLU D CA 1
ATOM 1397 C C . GLU D 2 37 ? -63.412 24.905 38.622 1.00 122.84 34 GLU D C 1
ATOM 1398 O O . GLU D 2 37 ? -63.570 26.085 38.927 1.00 127.19 34 GLU D O 1
ATOM 1400 N N . LEU D 2 38 ? -63.654 23.915 39.475 1.00 116.57 35 LEU D N 1
ATOM 1401 C CA . LEU D 2 38 ? -64.167 24.219 40.805 1.00 114.78 35 LEU D CA 1
ATOM 1402 C C . LEU D 2 38 ? -63.099 24.854 41.679 1.00 118.34 35 LEU D C 1
ATOM 1403 O O . LEU D 2 38 ? -61.901 24.660 41.465 1.00 120.85 35 LEU D O 1
ATOM 1405 N N . SER D 2 39 ? -63.553 25.622 42.663 1.00 119.52 36 SER D N 1
ATOM 1406 C CA . SER D 2 39 ? -62.675 26.364 43.569 1.00 122.21 36 SER D CA 1
ATOM 1407 C C . SER D 2 39 ? -61.800 25.514 44.486 1.00 117.71 36 SER D C 1
ATOM 1408 O O . SER D 2 39 ? -60.975 26.048 45.225 1.00 118.33 36 SER D O 1
ATOM 1411 N N . ASP D 2 40 ? -62.044 24.210 44.493 1.00 113.57 37 ASP D N 1
ATOM 1412 C CA . ASP D 2 40 ? -61.288 23.276 45.325 1.00 112.02 37 ASP D CA 1
ATOM 1413 C C . ASP D 2 40 ? -61.641 23.438 46.803 1.00 109.76 37 ASP D C 1
ATOM 1414 O O . ASP D 2 40 ? -62.103 22.496 47.451 1.00 107.02 37 ASP D O 1
ATOM 1416 N N . ASN D 2 41 ? -61.426 24.632 47.340 1.00 109.98 38 ASN D N 1
ATOM 1417 C CA . ASN D 2 41 ? -61.848 24.906 48.702 1.00 105.99 38 ASN D CA 1
ATOM 1418 C C . ASN D 2 41 ? -63.366 24.981 48.825 1.00 105.30 38 ASN D C 1
ATOM 1419 O O . ASN D 2 41 ? -63.946 24.440 49.769 1.00 104.12 38 ASN D O 1
ATOM 1424 N N . GLU D 2 42 ? -64.005 25.637 47.859 1.00 104.65 39 GLU D N 1
ATOM 1425 C CA . GLU D 2 42 ? -65.462 25.706 47.831 1.00 100.86 39 GLU D CA 1
ATOM 1426 C C . GLU D 2 42 ? -66.022 24.341 47.519 1.00 94.71 39 GLU D C 1
ATOM 1427 O O . GLU D 2 42 ? -67.130 24.008 47.936 1.00 93.93 39 GLU D O 1
ATOM 1433 N N . LEU D 2 43 ? -65.240 23.559 46.781 1.00 91.06 40 LEU D N 1
ATOM 1434 C CA . LEU D 2 43 ? -65.640 22.228 46.353 1.00 87.17 40 LEU D CA 1
ATOM 1435 C C . LEU D 2 43 ? -66.049 21.422 47.582 1.00 83.79 40 LEU D C 1
ATOM 1436 O O . LEU D 2 43 ? -66.939 20.573 47.519 1.00 82.20 40 LEU D O 1
ATOM 1441 N N . ALA D 2 44 ? -65.391 21.697 48.702 1.00 84.10 41 ALA D N 1
ATOM 1442 C CA . ALA D 2 44 ? -65.715 21.033 49.954 1.00 85.03 41 ALA D CA 1
ATOM 1443 C C . ALA D 2 44 ? -67.172 21.304 50.329 1.00 84.18 41 ALA D C 1
ATOM 1444 O O . ALA D 2 44 ? -67.861 20.427 50.848 1.00 84.57 41 ALA D O 1
ATOM 1446 N N . VAL D 2 45 ? -67.633 22.527 50.086 1.00 81.86 42 VAL D N 1
ATOM 1447 C CA . VAL D 2 45 ? -69.025 22.865 50.357 1.00 78.28 42 VAL D CA 1
ATOM 1448 C C . VAL D 2 45 ? -69.949 22.257 49.304 1.00 75.11 42 VAL D C 1
ATOM 1449 O O . VAL D 2 45 ? -71.067 21.849 49.607 1.00 73.11 42 VAL D O 1
ATOM 1451 N N . PHE D 2 46 ? -69.470 22.210 48.065 1.00 75.54 43 PHE D N 1
ATOM 1452 C CA . PHE D 2 46 ? -70.215 21.629 46.949 1.00 75.22 43 PHE D CA 1
ATOM 1453 C C . PHE D 2 46 ? -70.381 20.114 47.098 1.00 75.19 43 PHE D C 1
ATOM 1454 O O . PHE D 2 46 ? -71.411 19.553 46.720 1.00 75.68 43 PHE D O 1
ATOM 1462 N N . TYR D 2 47 ? -69.352 19.455 47.629 1.00 74.58 44 TYR D N 1
ATOM 1463 C CA . TYR D 2 47 ? -69.396 18.012 47.861 1.00 74.29 44 TYR D CA 1
ATOM 1464 C C . TYR D 2 47 ? -70.509 17.639 48.824 1.00 68.65 44 TYR D C 1
ATOM 1465 O O . TYR D 2 47 ? -71.090 16.561 48.725 1.00 69.14 44 TYR D O 1
ATOM 1474 N N . SER D 2 48 ? -70.802 18.539 49.754 1.00 63.90 45 SER D N 1
ATOM 1475 C CA . SER D 2 48 ? -71.877 18.317 50.708 1.00 60.99 45 SER D CA 1
ATOM 1476 C C . SER D 2 48 ? -73.199 18.253 49.968 1.00 57.14 45 SER D C 1
ATOM 1477 O O . SER D 2 48 ? -74.064 17.447 50.292 1.00 57.34 45 SER D O 1
ATOM 1480 N N . ALA D 2 49 ? -73.343 19.113 48.968 1.00 72.49 46 ALA D N 1
ATOM 1481 C CA . ALA D 2 49 ? -74.562 19.170 48.173 1.00 73.30 46 ALA D CA 1
ATOM 1482 C C . ALA D 2 49 ? -74.644 17.971 47.239 1.00 74.51 46 ALA D C 1
ATOM 1483 O O . ALA D 2 49 ? -75.729 17.442 46.988 1.00 61.72 46 ALA D O 1
ATOM 1485 N N . ALA D 2 50 ? -73.492 17.538 46.738 1.00 60.33 47 ALA D N 1
ATOM 1486 C CA . ALA D 2 50 ? -73.436 16.375 45.866 1.00 61.34 47 ALA D CA 1
ATOM 1487 C C . ALA D 2 50 ? -73.940 15.139 46.594 1.00 68.41 47 ALA D C 1
ATOM 1488 O O . ALA D 2 50 ? -74.839 14.450 46.117 1.00 68.90 47 ALA D O 1
ATOM 1490 N N . ASP D 2 51 ? -73.384 14.892 47.775 1.00 67.14 48 ASP D N 1
ATOM 1491 C CA . ASP D 2 51 ? -73.794 13.764 48.599 1.00 66.79 48 ASP D CA 1
ATOM 1492 C C . ASP D 2 51 ? -75.250 13.914 49.021 1.00 68.42 48 ASP D C 1
ATOM 1493 O O . ASP D 2 51 ? -76.027 12.971 48.915 1.00 71.45 48 ASP D O 1
ATOM 1498 N N . HIS D 2 52 ? -75.618 15.100 49.497 1.00 67.86 49 HIS D N 1
ATOM 1499 C CA . HIS D 2 52 ? -76.998 15.354 49.888 1.00 60.65 49 HIS D CA 1
ATOM 1500 C C . HIS D 2 52 ? -77.960 15.009 48.769 1.00 62.82 49 HIS D C 1
ATOM 1501 O O . HIS D 2 52 ? -78.874 14.215 48.961 1.00 64.29 49 HIS D O 1
ATOM 1508 N N . ARG D 2 53 ? -77.749 15.606 47.603 1.00 64.06 50 ARG D N 1
ATOM 1509 C CA . ARG D 2 53 ? -78.623 15.365 46.463 1.00 69.86 50 ARG D CA 1
ATOM 1510 C C . ARG D 2 53 ? -78.615 13.890 46.094 1.00 73.73 50 ARG D C 1
ATOM 1511 O O . ARG D 2 53 ? -79.669 13.291 45.899 1.00 78.58 50 ARG D O 1
ATOM 1519 N N . LEU D 2 54 ? -77.423 13.307 46.022 1.00 71.78 51 LEU D N 1
ATOM 1520 C CA . LEU D 2 54 ? -77.285 11.890 45.714 1.00 71.71 51 LEU D CA 1
ATOM 1521 C C . LEU D 2 54 ? -78.032 11.049 46.729 1.00 71.82 51 LEU D C 1
ATOM 1522 O O . LEU D 2 54 ? -78.639 10.040 46.382 1.00 75.34 51 LEU D O 1
ATOM 1527 N N . ALA D 2 55 ? -77.985 11.464 47.984 1.00 65.90 52 ALA D N 1
ATOM 1528 C CA . ALA D 2 55 ? -78.719 10.756 49.011 1.00 86.39 52 ALA D CA 1
ATOM 1529 C C . ALA D 2 55 ? -80.219 10.842 48.738 1.00 88.4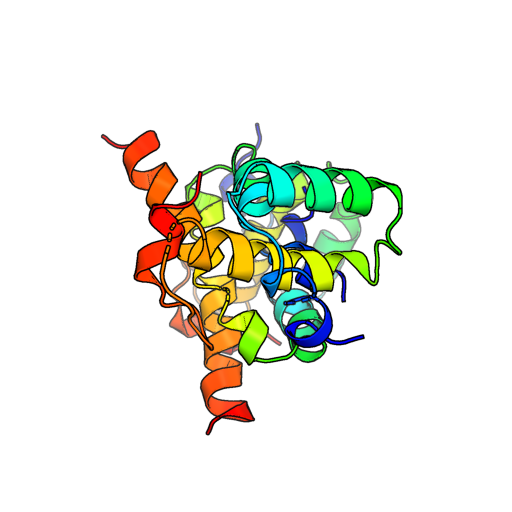9 52 ALA D C 1
ATOM 1530 O O . ALA D 2 55 ? -80.907 9.827 48.651 1.00 91.37 52 ALA D O 1
ATOM 1532 N N . GLU D 2 56 ? -80.718 12.052 48.533 1.00 86.08 53 GLU D N 1
ATOM 1533 C CA . GLU D 2 56 ? -82.155 12.236 48.437 1.00 86.94 53 GLU D CA 1
ATOM 1534 C C . GLU D 2 56 ? -82.671 11.823 47.071 1.00 88.43 53 GLU D C 1
ATOM 1535 O O . GLU D 2 56 ? -83.877 11.856 46.817 1.00 92.18 53 GLU D O 1
ATOM 1541 N N . LEU D 2 57 ? -81.755 11.386 46.214 1.00 86.85 54 LEU D N 1
ATOM 1542 C CA . LEU D 2 57 ? -82.110 10.925 44.880 1.00 89.60 54 LEU D CA 1
ATOM 1543 C C . LEU D 2 57 ? -82.136 9.415 44.844 1.00 90.85 54 LEU D C 1
ATOM 1544 O O . LEU D 2 57 ? -82.966 8.812 44.164 1.00 95.40 54 LEU D O 1
ATOM 1549 N N . THR D 2 58 ? -81.227 8.808 45.596 1.00 88.51 55 THR D N 1
ATOM 1550 C CA . THR D 2 58 ? -81.165 7.362 45.693 1.00 91.00 55 THR D CA 1
ATOM 1551 C C . THR D 2 58 ? -82.454 6.859 46.342 1.00 94.44 55 THR D C 1
ATOM 1552 O O . THR D 2 58 ? -82.898 5.738 46.087 1.00 95.05 55 THR D O 1
ATOM 1564 N N . ASN D 2 60 ? -85.532 8.841 46.595 1.00 100.29 57 ASN D N 1
ATOM 1565 C CA . ASN D 2 60 ? -86.761 9.475 46.118 1.00 105.40 57 ASN D CA 1
ATOM 1566 C C . ASN D 2 60 ? -87.539 10.168 47.247 1.00 107.47 57 ASN D C 1
ATOM 1567 O O . ASN D 2 60 ? -88.770 10.113 47.308 1.00 112.47 57 ASN D O 1
ATOM 1572 N N . LYS D 2 61 ? -86.805 10.791 48.159 1.00 102.97 58 LYS D N 1
ATOM 1573 C CA . LYS D 2 61 ? -87.399 11.598 49.219 1.00 100.25 58 LYS D CA 1
ATOM 1574 C C . LYS D 2 61 ? -86.560 12.863 49.328 1.00 96.60 58 LYS D C 1
ATOM 1575 O O . LYS D 2 61 ? -85.357 12.814 49.124 1.00 94.64 58 LYS D O 1
ATOM 1580 N N . LEU D 2 62 ? -87.182 14.003 49.597 1.00 96.07 59 LEU D N 1
ATOM 1581 C CA . LEU D 2 62 ? -86.428 15.256 49.705 1.00 93.56 59 LEU D CA 1
ATOM 1582 C C . LEU D 2 62 ? -86.177 15.701 51.143 1.00 94.27 59 LEU D C 1
ATOM 1583 O O . LEU D 2 62 ? -87.087 16.184 51.821 1.00 99.36 59 LEU D O 1
ATOM 1588 N N . TYR D 2 63 ? -84.941 15.535 51.602 1.00 90.61 60 TYR D N 1
ATOM 1589 C CA . TYR D 2 63 ? -84.578 15.870 52.973 1.00 89.07 60 TYR D CA 1
ATOM 1590 C C . TYR D 2 63 ? -84.043 17.298 53.095 1.00 84.28 60 TYR D C 1
ATOM 1591 O O . TYR D 2 63 ? -83.285 17.762 52.239 1.00 81.21 60 TYR D O 1
ATOM 1600 N N . ASP D 2 64 ? -84.466 18.007 54.138 1.00 84.05 61 ASP D N 1
ATOM 1601 C CA . ASP D 2 64 ? -83.796 19.248 54.509 1.00 81.99 61 ASP D CA 1
ATOM 1602 C C . ASP D 2 64 ? -82.466 18.914 55.180 1.00 76.21 61 ASP D C 1
ATOM 1603 O O . ASP D 2 64 ? -81.443 19.532 54.910 1.00 73.03 61 ASP D O 1
ATOM 1608 N N . LYS D 2 65 ? -82.502 17.938 56.080 1.00 74.98 62 LYS D N 1
ATOM 1609 C CA . LYS D 2 65 ? -81.295 17.431 56.724 1.00 69.91 62 LYS D CA 1
ATOM 1610 C C . LYS D 2 65 ? -81.225 15.926 56.538 1.00 70.84 62 LYS D C 1
ATOM 1611 O O . LYS D 2 65 ? -82.186 15.207 56.822 1.00 71.71 62 LYS D O 1
ATOM 1613 N N . ILE D 2 66 ? -80.092 15.444 56.042 1.00 71.72 63 ILE D N 1
ATOM 1614 C CA . ILE D 2 66 ? -79.968 14.023 55.759 1.00 73.61 63 ILE D CA 1
ATOM 1615 C C . ILE D 2 66 ? -79.796 13.239 57.052 1.00 74.70 63 ILE D C 1
ATOM 1616 O O . ILE D 2 66 ? -78.895 13.522 57.853 1.00 71.08 63 ILE D O 1
ATOM 1621 N N . PRO D 2 67 ? -80.664 12.239 57.251 1.00 77.86 64 PRO D N 1
ATOM 1622 C CA . PRO D 2 67 ? -80.585 11.344 58.408 1.00 78.91 64 PRO D CA 1
ATOM 1623 C C . PRO D 2 67 ? -79.356 10.442 58.336 1.00 76.86 64 PRO D C 1
ATOM 1624 O O . PRO D 2 67 ? -78.925 10.041 57.251 1.00 66.21 64 PRO D O 1
ATOM 1628 N N . SER D 2 68 ? -78.806 10.124 59.502 1.00 75.60 65 SER D N 1
ATOM 1629 C CA . SER D 2 68 ? -77.611 9.298 59.597 1.00 74.55 65 SER D CA 1
ATOM 1630 C C . SER D 2 68 ? -77.894 7.916 59.014 1.00 74.52 65 SER D C 1
ATOM 1631 O O . SER D 2 68 ? -76.998 7.245 58.483 1.00 72.57 65 SER D O 1
ATOM 1634 N N . SER D 2 69 ? -79.161 7.517 59.107 1.00 75.65 66 SER D N 1
ATOM 1635 C CA . SER D 2 69 ? -79.627 6.222 58.639 1.00 77.56 66 SER D CA 1
ATOM 1636 C C . SER D 2 69 ? -79.400 6.058 57.139 1.00 78.02 66 SER D C 1
ATOM 1637 O O . SER D 2 69 ? -79.028 4.985 56.669 1.00 79.97 66 SER D O 1
ATOM 1639 N N . VAL D 2 70 ? -79.635 7.133 56.396 1.00 77.72 67 VAL D N 1
ATOM 1640 C CA . VAL D 2 70 ? -79.577 7.094 54.938 1.00 78.65 67 VAL D CA 1
ATOM 1641 C C . VAL D 2 70 ? -78.188 6.832 54.349 1.00 77.67 67 VAL D C 1
ATOM 1642 O O . VAL D 2 70 ? -78.067 6.184 53.312 1.00 78.70 67 VAL D O 1
ATOM 1644 N N . TRP D 2 71 ? -77.145 7.329 55.004 1.00 75.83 68 TRP D N 1
ATOM 1645 C CA . TRP D 2 71 ? -75.809 7.289 54.413 1.00 75.22 68 TRP D CA 1
ATOM 1646 C C . TRP D 2 71 ? -75.334 5.880 54.069 1.00 79.32 68 TRP D C 1
ATOM 1647 O O . TRP D 2 71 ? -74.566 5.690 53.124 1.00 80.59 68 TRP D O 1
ATOM 1658 N N . LYS D 2 72 ? -75.840 4.894 54.800 1.00 82.22 69 LYS D N 1
ATOM 1659 C CA . LYS D 2 72 ? -75.397 3.514 54.647 1.00 84.54 69 LYS D CA 1
ATOM 1660 C C . LYS D 2 72 ? -75.689 2.965 53.250 1.00 87.24 69 LYS D C 1
ATOM 1661 O O . LYS D 2 72 ? -74.958 2.108 52.751 1.00 90.86 69 LYS D O 1
ATOM 1664 N N . PHE D 2 73 ? -76.757 3.458 52.629 1.00 85.47 70 PHE D N 1
ATOM 1665 C CA . PHE D 2 73 ? -77.225 2.943 51.337 1.00 87.86 70 PHE D CA 1
ATOM 1666 C C . PHE D 2 73 ? -76.476 3.449 50.101 1.00 83.90 70 PHE D C 1
ATOM 1667 O O . PHE D 2 73 ? -76.676 2.948 48.994 1.00 82.85 70 PHE D O 1
ATOM 1675 N N . ILE D 2 74 ? -75.646 4.466 50.292 1.00 83.26 71 ILE D N 1
ATOM 1676 C CA . ILE D 2 74 ? -74.857 5.022 49.200 1.00 85.38 71 ILE D CA 1
ATOM 1677 C C . ILE D 2 74 ? -73.839 3.996 48.689 1.00 90.16 71 ILE D C 1
ATOM 1678 O O . ILE D 2 74 ? -73.210 3.286 49.478 1.00 88.49 71 ILE D O 1
ATOM 1683 N N . ARG D 2 75 ? -73.683 3.922 47.368 1.00 95.25 72 ARG D N 1
ATOM 1684 C CA . ARG D 2 75 ? -72.717 3.013 46.760 1.00 99.91 72 ARG D CA 1
ATOM 1685 C C . ARG D 2 75 ? -71.293 3.551 46.850 1.00 101.28 72 ARG D C 1
ATOM 1686 O O . ARG D 2 75 ? -70.398 3.082 46.148 1.00 103.98 72 ARG D O 1
#

Organism: Salmonella typhimurium (strain LT2 / SGSC1412 / ATCC 700720) (NCBI:txid99287)

Sequence (217 aa):
EALKILNNIRTLRAQARECTLETLEELEKLEVVVNERREEESALTKTDYLRLRRCQTIDTLERVIEKNKYELSDNELAVFYSAADHRLAELTNKLYDKIPSSVWKFIREALKILNNIRTLRAQARECTLETLEELEKLEVVVNERREEESAPLTKTDYLRLRRCQTIDTLERVIEKNKYELSDNELAVFYSAADHRLAELTNKLYDKIPSSVWKFIR

CATH classification: 1.10.287.1050

GO terms:
  GO:0003680 minor groove of adenine-thymine-rich DNA binding (F, IDA)
  GO:0003681 bent DNA binding (F, IDA)
  GO:0045814 negative regulation of gene expression, epigenetic (P, IDA)
  GO:0045892 negative regulation of DNA-templated transcription (P, IMP)
  GO:0042802 identical protein binding (F, IPI)
  GO:0003677 DNA binding (F, IDA)
  GO:0001217 DNA-binding transcription repressor activity (F, IMP)